Protein AF-0000000086140554 (afdb_homodimer)

pLDDT: mean 87.9, std 15.52, range [34.34, 98.81]

Organism: NCBI:txid717836

Nearest PDB structures (foldseek):
  7ui9-assembly1_H  TM=8.919E-01  e=4.169E-16  Saccharomyces cerevisiae S288C
  7o75-assembly1_H  TM=8.923E-01  e=1.531E-15  Saccharomyces cerevisiae S288C
  8a40-assembly1_H  TM=8.872E-01  e=5.775E-14  Sus scrofa
  5x4z-assembly1_H  TM=8.692E-01  e=3.361E-12  Komagataella phaffii GS115
  8him-assembly1_H  TM=8.477E-01  e=5.185E-12  Brassica oleracea

Solvent-accessible surface area (backbone atoms only — not comparable to full-atom values): 15295 Å² total; per-residue (Å²): 125,71,66,20,68,45,40,74,51,43,34,34,28,74,41,67,47,64,82,83,43,89,58,32,30,38,36,31,32,33,27,78,83,65,62,33,40,39,40,36,42,41,48,38,78,77,53,72,79,56,71,68,39,60,37,38,39,37,33,21,69,36,52,37,79,85,29,50,67,82,64,87,64,74,92,64,67,87,72,81,59,84,40,50,66,77,77,40,70,37,79,46,52,22,30,42,77,48,72,50,66,56,87,90,50,68,44,29,36,45,31,36,34,38,12,81,30,42,36,36,40,40,26,41,38,89,60,53,53,66,62,76,46,61,57,38,34,42,35,32,36,115,123,72,64,21,65,45,40,75,52,44,34,36,30,75,41,66,46,63,80,85,43,89,58,33,28,37,36,32,32,33,28,80,84,65,60,33,39,38,39,37,41,41,48,40,78,75,52,74,79,55,71,69,39,58,36,37,39,38,33,22,71,37,51,37,79,85,28,50,68,83,64,89,64,75,93,65,65,86,69,83,58,85,39,50,64,76,78,40,71,39,77,49,52,21,30,43,77,47,72,50,66,55,86,90,52,68,44,30,36,44,32,35,34,38,11,82,32,41,37,37,39,39,26,42,35,88,59,52,54,65,60,78,47,60,58,38,33,42,34,32,35,117

Structure (mmCIF, N/CA/C/O backbone):
data_AF-0000000086140554-model_v1
#
loop_
_entity.id
_entity.type
_entity.pdbx_description
1 polymer 'DNA-directed RNA polymerases I, II, and III subunit RPABC3'
#
loop_
_atom_site.group_PDB
_atom_site.id
_atom_site.type_symbol
_atom_site.label_atom_id
_atom_site.label_alt_id
_atom_site.label_comp_id
_atom_site.label_asym_id
_atom_site.label_entity_id
_atom_site.label_seq_id
_atom_site.pdbx_PDB_ins_code
_atom_site.Cartn_x
_atom_site.Cartn_y
_atom_site.Cartn_z
_atom_site.occupancy
_atom_site.B_iso_or_equiv
_atom_site.auth_seq_id
_atom_site.auth_comp_id
_atom_site.auth_asym_id
_atom_site.auth_atom_id
_atom_site.pdbx_PDB_model_num
ATOM 1 N N . MET A 1 1 ? -24.547 12.266 4.488 1 37.47 1 MET A N 1
ATOM 2 C CA . MET A 1 1 ? -23.75 11.391 3.631 1 37.47 1 MET A CA 1
ATOM 3 C C . MET A 1 1 ? -22.297 11.344 4.094 1 37.47 1 MET A C 1
ATOM 5 O O . MET A 1 1 ? -21.719 12.383 4.441 1 37.47 1 MET A O 1
ATOM 9 N N . ALA A 1 2 ? -21.859 10.344 4.617 1 53.06 2 ALA A N 1
ATOM 10 C CA . ALA A 1 2 ? -20.578 10.438 5.309 1 53.06 2 ALA A CA 1
ATOM 11 C C . ALA A 1 2 ? -19.469 10.859 4.348 1 53.06 2 ALA A C 1
ATOM 13 O O . ALA A 1 2 ? -19.453 10.438 3.188 1 53.06 2 ALA A O 1
ATOM 14 N N . ASP A 1 3 ? -18.906 12.031 4.52 1 72.06 3 ASP A N 1
ATOM 15 C CA . ASP A 1 3 ? -17.891 12.68 3.711 1 72.06 3 ASP A CA 1
ATOM 16 C C . ASP A 1 3 ? -16.703 11.75 3.475 1 72.06 3 ASP A C 1
ATOM 18 O O . ASP A 1 3 ? -16.141 11.195 4.422 1 72.06 3 ASP A O 1
ATOM 22 N N . ALA A 1 4 ? -16.562 11.312 2.178 1 82.94 4 ALA A N 1
ATOM 23 C CA . ALA A 1 4 ? -15.422 10.5 1.771 1 82.94 4 ALA A CA 1
ATOM 24 C C . ALA A 1 4 ? -14.109 11.117 2.258 1 82.94 4 ALA A C 1
ATOM 26 O O . ALA A 1 4 ? -13.148 10.398 2.549 1 82.94 4 ALA A O 1
ATOM 27 N N . GLN A 1 5 ? -14.203 12.422 2.377 1 92.94 5 GLN A N 1
ATOM 28 C CA . GLN A 1 5 ? -13 13.148 2.779 1 92.94 5 GLN A CA 1
ATOM 29 C C . GLN A 1 5 ? -12.922 13.281 4.297 1 92.94 5 GLN A C 1
ATOM 31 O O . GLN A 1 5 ? -13.75 13.945 4.914 1 92.94 5 GLN A O 1
ATOM 36 N N . LEU A 1 6 ? -11.922 12.711 4.863 1 96.75 6 LEU A N 1
ATOM 37 C CA . LEU A 1 6 ? -11.781 12.664 6.316 1 96.75 6 LEU A CA 1
ATOM 38 C C . LEU A 1 6 ? -10.836 13.75 6.812 1 96.75 6 LEU A C 1
ATOM 40 O O . LEU A 1 6 ? -11.023 14.297 7.902 1 96.75 6 LEU A O 1
ATOM 44 N N . TYR A 1 7 ? -9.844 14.016 6.121 1 97.75 7 TYR A N 1
ATOM 45 C CA . TYR A 1 7 ? -8.797 14.961 6.484 1 97.75 7 TYR A CA 1
ATOM 46 C C . TYR A 1 7 ? -8.062 15.469 5.246 1 97.75 7 TYR A C 1
ATOM 48 O O . TYR A 1 7 ? -7.715 14.68 4.359 1 97.75 7 TYR A O 1
ATOM 56 N N . GLU A 1 8 ? -7.914 16.766 5.113 1 97.75 8 GLU A N 1
ATOM 57 C CA . GLU A 1 8 ? -7.18 17.359 4 1 97.75 8 GLU A CA 1
ATOM 58 C C . GLU A 1 8 ? -6.328 18.547 4.473 1 97.75 8 GLU A C 1
ATOM 60 O O . GLU A 1 8 ? -6.828 19.438 5.148 1 97.75 8 GLU A O 1
ATOM 65 N N . GLU A 1 9 ? -5.051 18.516 4.102 1 98.25 9 GLU A N 1
ATOM 66 C CA . GLU A 1 9 ? -4.133 19.578 4.48 1 98.25 9 GLU A CA 1
ATOM 67 C C . GLU A 1 9 ? -2.938 19.656 3.533 1 98.25 9 GLU A C 1
ATOM 69 O O . GLU A 1 9 ? -2.66 18.688 2.809 1 98.25 9 GLU A O 1
ATOM 74 N N . THR A 1 10 ? -2.309 20.797 3.516 1 98.62 10 THR A N 1
ATOM 75 C CA . THR A 1 10 ? -1.024 20.984 2.846 1 98.62 10 THR A CA 1
ATOM 76 C C . THR A 1 10 ? 0.119 20.969 3.855 1 98.62 10 THR A C 1
ATOM 78 O O . THR A 1 10 ? 0.045 21.625 4.895 1 98.62 10 THR A O 1
ATOM 81 N N . PHE A 1 11 ? 1.133 20.219 3.504 1 98.62 11 PHE A N 1
ATOM 82 C CA . PHE A 1 11 ? 2.283 20.109 4.391 1 98.62 11 PHE A CA 1
ATOM 83 C C . PHE A 1 11 ? 3.543 20.641 3.715 1 98.62 11 PHE A C 1
ATOM 85 O O . PHE A 1 11 ? 3.676 20.562 2.492 1 98.62 11 PHE A O 1
ATOM 92 N N . GLN A 1 12 ? 4.383 21.094 4.543 1 98.44 12 GLN A N 1
ATOM 93 C CA . GLN A 1 12 ? 5.738 21.438 4.125 1 98.44 12 GLN A CA 1
ATOM 94 C C . GLN A 1 12 ? 6.758 20.484 4.738 1 98.44 12 GLN A C 1
ATOM 96 O O . GLN A 1 12 ? 6.754 20.25 5.949 1 98.44 12 GLN A O 1
ATOM 101 N N . VAL A 1 13 ? 7.594 19.969 3.824 1 98.06 13 VAL A N 1
ATOM 102 C CA . VAL A 1 13 ? 8.633 19.062 4.301 1 98.06 13 VAL A CA 1
ATOM 103 C C . VAL A 1 13 ? 9.742 19.875 4.984 1 98.06 13 VAL A C 1
ATOM 105 O O . VAL A 1 13 ? 10.281 20.812 4.398 1 98.06 13 VAL A O 1
ATOM 108 N N . THR A 1 14 ? 10.055 19.484 6.164 1 98.06 14 THR A N 1
ATOM 109 C CA . THR A 1 14 ? 11.102 20.188 6.906 1 98.06 14 THR A CA 1
ATOM 110 C C . THR A 1 14 ? 12.352 19.312 7.023 1 98.06 14 THR A C 1
ATOM 112 O O . THR A 1 14 ? 13.461 19.844 7.18 1 98.06 14 THR A O 1
ATOM 115 N N . THR A 1 15 ? 12.203 17.969 7.02 1 97.5 15 THR A N 1
ATOM 116 C CA . THR A 1 15 ? 13.305 17.031 7.109 1 97.5 15 THR A CA 1
ATOM 117 C C . THR A 1 15 ? 13.039 15.805 6.234 1 97.5 15 THR A C 1
ATOM 119 O O . THR A 1 15 ? 11.922 15.297 6.199 1 97.5 15 THR A O 1
ATOM 122 N N . LEU A 1 16 ? 14.07 15.406 5.52 1 95.75 16 LEU A N 1
ATOM 123 C CA . LEU A 1 16 ? 13.992 14.203 4.703 1 95.75 16 LEU A CA 1
ATOM 124 C C . LEU A 1 16 ? 15.055 13.195 5.129 1 95.75 16 LEU A C 1
ATOM 126 O O . LEU A 1 16 ? 16.25 13.516 5.184 1 95.75 16 LEU A O 1
ATOM 130 N N . ILE A 1 17 ? 14.586 12.062 5.531 1 94.38 17 ILE A N 1
ATOM 131 C CA . ILE A 1 17 ? 15.477 10.953 5.871 1 94.38 17 ILE A CA 1
ATOM 132 C C . ILE A 1 17 ? 15.445 9.914 4.754 1 94.38 17 ILE A C 1
ATOM 134 O O . ILE A 1 17 ? 14.461 9.188 4.598 1 94.38 17 ILE A O 1
ATOM 138 N N . ASP A 1 18 ? 16.453 9.773 3.988 1 87.75 18 ASP A N 1
ATOM 139 C CA . ASP A 1 18 ? 16.422 8.93 2.795 1 87.75 18 ASP A CA 1
ATOM 140 C C . ASP A 1 18 ? 17.516 7.863 2.852 1 87.75 18 ASP A C 1
ATOM 142 O O . ASP A 1 18 ? 17.797 7.199 1.852 1 87.75 18 ASP A O 1
ATOM 146 N N . GLN A 1 19 ? 18.156 7.578 4.027 1 81.06 19 GLN A N 1
ATOM 147 C CA . GLN A 1 19 ? 19.297 6.668 4.086 1 81.06 19 GLN A CA 1
ATOM 148 C C . GLN A 1 19 ? 18.922 5.355 4.77 1 81.06 19 GLN A C 1
ATOM 150 O O . GLN A 1 19 ? 19.672 4.379 4.711 1 81.06 19 GLN A O 1
ATOM 155 N N . THR A 1 20 ? 17.797 5.215 5.297 1 76.62 20 THR A N 1
ATOM 156 C CA . THR A 1 20 ? 17.453 4.082 6.152 1 76.62 20 THR A CA 1
ATOM 157 C C . THR A 1 20 ? 17 2.891 5.316 1 76.62 20 THR A C 1
ATOM 159 O O . THR A 1 20 ? 17.453 1.766 5.52 1 76.62 20 THR A O 1
ATOM 162 N N . TYR A 1 21 ? 16.125 3.098 4.402 1 78.19 21 TYR A N 1
ATOM 163 C CA . TYR A 1 21 ? 15.555 2.002 3.621 1 78.19 21 TYR A CA 1
ATOM 164 C C . TYR A 1 21 ? 15.68 2.279 2.129 1 78.19 21 TYR A C 1
ATOM 166 O O . TYR A 1 21 ? 15.562 3.426 1.691 1 78.19 21 TYR A O 1
ATOM 174 N N . ASP A 1 22 ? 15.797 1.195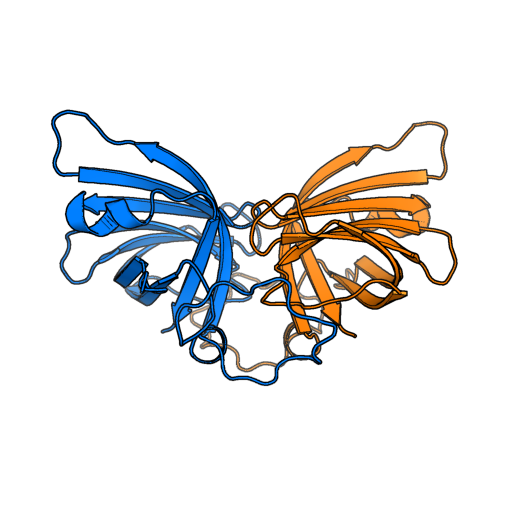 1.409 1 80.88 22 ASP A N 1
ATOM 175 C CA . ASP A 1 22 ? 15.836 1.31 -0.046 1 80.88 22 ASP A CA 1
ATOM 176 C C . ASP A 1 22 ? 14.477 1.734 -0.602 1 80.88 22 ASP A C 1
ATOM 178 O O . ASP A 1 22 ? 13.453 1.148 -0.257 1 80.88 22 ASP A O 1
ATOM 182 N N . ARG A 1 23 ? 14.492 2.879 -1.396 1 84.06 23 ARG A N 1
ATOM 183 C CA . ARG A 1 23 ? 13.336 3.377 -2.137 1 84.06 23 ARG A CA 1
ATOM 184 C C . ARG A 1 23 ? 12.273 3.928 -1.191 1 84.06 23 ARG A C 1
ATOM 186 O O . ARG A 1 23 ? 11.133 4.148 -1.596 1 84.06 23 ARG A O 1
ATOM 193 N N . VAL A 1 24 ? 12.617 4.027 0.097 1 89.5 24 VAL A N 1
ATOM 194 C CA . VAL A 1 24 ? 11.688 4.605 1.064 1 89.5 24 VAL A CA 1
ATOM 195 C C . VAL A 1 24 ? 12.32 5.836 1.71 1 89.5 24 VAL A C 1
ATOM 197 O O . VAL A 1 24 ? 13.445 5.781 2.203 1 89.5 24 VAL A O 1
ATOM 200 N N . HIS A 1 25 ? 11.633 6.902 1.552 1 93.25 25 HIS A N 1
ATOM 201 C CA . HIS A 1 25 ? 12 8.117 2.268 1 93.25 25 HIS A CA 1
ATOM 202 C C . HIS A 1 25 ? 11.031 8.406 3.406 1 93.25 25 HIS A C 1
ATOM 204 O O . HIS A 1 25 ? 9.82 8.195 3.264 1 93.25 25 HIS A O 1
ATOM 210 N N . ARG A 1 26 ? 11.672 8.836 4.516 1 95.81 26 ARG A N 1
ATOM 211 C CA . ARG A 1 26 ? 10.836 9.336 5.602 1 95.81 26 ARG A CA 1
ATOM 212 C C . ARG A 1 26 ? 10.82 10.859 5.613 1 95.81 26 ARG A C 1
ATOM 214 O O . ARG A 1 26 ? 11.875 11.5 5.672 1 95.81 26 ARG A O 1
ATOM 221 N N . LEU A 1 27 ? 9.602 11.406 5.508 1 97.5 27 LEU A N 1
ATOM 222 C CA . LEU A 1 27 ? 9.422 12.859 5.512 1 97.5 27 LEU A CA 1
ATOM 223 C C . LEU A 1 27 ? 8.852 13.328 6.844 1 97.5 27 LEU A C 1
ATOM 225 O O . LEU A 1 27 ? 7.902 12.734 7.363 1 97.5 27 LEU A O 1
ATOM 229 N N . LEU A 1 28 ? 9.469 14.266 7.445 1 98.44 28 LEU A N 1
ATOM 230 C CA . LEU A 1 28 ? 8.891 15.023 8.539 1 98.44 28 LEU A CA 1
ATOM 231 C C . LEU A 1 28 ? 8.422 16.391 8.062 1 98.44 28 LEU A C 1
ATOM 233 O O . LEU A 1 28 ? 9.078 17.016 7.223 1 98.44 28 LEU A O 1
ATOM 237 N N . GLY A 1 29 ? 7.273 16.812 8.57 1 98.44 29 GLY A N 1
ATOM 238 C CA . GLY A 1 29 ? 6.773 18.109 8.148 1 98.44 29 GLY A CA 1
ATOM 239 C C . GLY A 1 29 ? 5.688 18.656 9.055 1 98.44 29 GLY A C 1
ATOM 240 O O . GLY A 1 29 ? 5.375 18.062 10.086 1 98.44 29 GLY A O 1
ATOM 241 N N . THR A 1 30 ? 5.207 19.828 8.641 1 98.56 30 THR A N 1
ATOM 242 C CA . THR A 1 30 ? 4.137 20.5 9.359 1 98.56 30 THR A CA 1
ATOM 243 C C . THR A 1 30 ? 3.115 21.094 8.383 1 98.56 30 THR A C 1
ATOM 245 O O . THR A 1 30 ? 3.469 21.5 7.277 1 98.56 30 THR A O 1
ATOM 248 N N . SER A 1 31 ? 1.885 21.078 8.875 1 98.56 31 SER A N 1
ATOM 249 C CA . SER A 1 31 ? 0.835 21.672 8.055 1 98.56 31 SER A CA 1
ATOM 250 C C . SER A 1 31 ? 1.038 23.172 7.902 1 98.56 31 SER A C 1
ATOM 252 O O . SER A 1 31 ? 1.725 23.797 8.711 1 98.56 31 SER A O 1
ATOM 254 N N . HIS A 1 32 ? 0.442 23.688 6.82 1 97 32 HIS A N 1
ATOM 255 C CA . HIS A 1 32 ? 0.582 25.109 6.535 1 97 32 HIS A CA 1
ATOM 256 C C . HIS A 1 32 ? 0.091 25.953 7.699 1 97 32 HIS A C 1
ATOM 258 O O . HIS A 1 32 ? 0.647 27.031 7.977 1 97 32 HIS A O 1
ATOM 264 N N . ASP A 1 33 ? -0.939 25.484 8.375 1 96.5 33 ASP A N 1
ATOM 265 C CA . ASP A 1 33 ? -1.477 26.25 9.492 1 96.5 33 ASP A CA 1
ATOM 266 C C . ASP A 1 33 ? -0.722 25.953 10.789 1 96.5 33 ASP A C 1
ATOM 268 O O . ASP A 1 33 ? -1.12 26.391 11.867 1 96.5 33 ASP A O 1
ATOM 272 N N . SER A 1 34 ? 0.27 25.062 10.719 1 97.12 34 SER A N 1
ATOM 273 C CA . SER A 1 34 ? 1.198 24.703 11.797 1 97.12 34 SER A CA 1
ATOM 274 C C . SER A 1 34 ? 0.489 23.969 12.922 1 97.12 34 SER A C 1
ATOM 276 O O . SER A 1 34 ? 0.962 23.953 14.062 1 97.12 34 SER A O 1
ATOM 278 N N . THR A 1 35 ? -0.628 23.375 12.664 1 97.5 35 THR A N 1
ATOM 279 C CA . THR A 1 35 ? -1.386 22.734 13.734 1 97.5 35 THR A CA 1
ATOM 280 C C . THR A 1 35 ? -1.133 21.234 13.758 1 97.5 35 THR A C 1
ATOM 282 O O . THR A 1 35 ? -1.386 20.562 14.758 1 97.5 35 THR A O 1
ATOM 285 N N . THR A 1 36 ? -0.646 20.719 12.664 1 98.5 36 THR A N 1
ATOM 286 C CA . THR A 1 36 ? -0.469 19.266 12.57 1 98.5 36 THR A CA 1
ATOM 287 C C . THR A 1 36 ? 0.948 18.922 12.117 1 98.5 36 THR A C 1
ATOM 289 O O . THR A 1 36 ? 1.443 19.484 11.133 1 98.5 36 THR A O 1
ATOM 292 N N . SER A 1 37 ? 1.566 18.016 12.883 1 98.75 37 SER A N 1
ATOM 293 C CA . SER A 1 37 ? 2.857 17.469 12.477 1 98.75 37 SER A CA 1
ATOM 294 C C . SER A 1 37 ? 2.695 16.109 11.797 1 98.75 37 SER A C 1
ATOM 296 O O . SER A 1 37 ? 1.798 15.344 12.148 1 98.75 37 SER A O 1
ATOM 298 N N . ILE A 1 38 ? 3.617 15.859 10.82 1 98.81 38 ILE A N 1
ATOM 299 C CA . ILE A 1 38 ? 3.512 14.617 10.047 1 98.81 38 ILE A CA 1
ATOM 300 C C . ILE A 1 38 ? 4.867 13.922 10.008 1 98.81 38 ILE A C 1
ATOM 302 O O . ILE A 1 38 ? 5.906 14.57 9.898 1 98.81 38 ILE A O 1
ATOM 306 N N . THR A 1 39 ? 4.859 12.648 10.219 1 98.62 39 THR A N 1
ATOM 307 C CA . THR A 1 39 ? 5.918 11.719 9.844 1 98.62 39 THR A CA 1
ATOM 308 C C . THR A 1 39 ? 5.391 10.672 8.859 1 98.62 39 THR A C 1
ATOM 310 O O . THR A 1 39 ? 4.461 9.93 9.172 1 98.62 39 THR A O 1
ATOM 313 N N . LEU A 1 40 ? 6.008 10.648 7.66 1 98.12 40 LEU A N 1
ATOM 314 C CA . LEU A 1 40 ? 5.441 9.836 6.586 1 98.12 40 LEU A CA 1
ATOM 315 C C . LEU A 1 40 ? 6.539 9.094 5.832 1 98.12 40 LEU A C 1
ATOM 317 O O . LEU A 1 40 ? 7.508 9.703 5.371 1 98.12 40 LEU A O 1
ATOM 321 N N . ASP A 1 41 ? 6.383 7.816 5.793 1 96.06 41 ASP A N 1
ATOM 322 C CA . ASP A 1 41 ? 7.188 7.008 4.879 1 96.06 41 ASP A CA 1
ATOM 323 C C . ASP A 1 41 ? 6.543 6.938 3.496 1 96.06 41 ASP A C 1
ATOM 325 O O . ASP A 1 41 ? 5.344 6.688 3.375 1 96.06 41 ASP A O 1
ATOM 329 N N . ILE A 1 42 ? 7.332 7.203 2.441 1 95.06 42 ILE A N 1
ATOM 330 C CA . ILE A 1 42 ? 6.789 7.148 1.087 1 95.06 42 ILE A CA 1
ATOM 331 C C . ILE A 1 42 ? 7.738 6.359 0.184 1 95.06 42 ILE A C 1
ATOM 333 O O . ILE A 1 42 ? 8.938 6.273 0.458 1 95.06 42 ILE A O 1
ATOM 337 N N . ASN A 1 43 ? 7.156 5.742 -0.83 1 91.62 43 ASN A N 1
ATOM 338 C CA . ASN A 1 43 ? 7.988 5.18 -1.889 1 91.62 43 ASN A CA 1
ATOM 339 C C . ASN A 1 43 ? 8.609 6.273 -2.754 1 91.62 43 ASN A C 1
ATOM 341 O O . ASN A 1 43 ? 7.898 6.977 -3.479 1 91.62 43 ASN A O 1
ATOM 345 N N . SER A 1 44 ? 9.852 6.391 -2.662 1 89.88 44 SER A N 1
ATOM 346 C CA . SER A 1 44 ? 10.539 7.508 -3.301 1 89.88 44 SER A CA 1
ATOM 347 C C . SER A 1 44 ? 10.531 7.367 -4.82 1 89.88 44 SER A C 1
ATOM 349 O O . SER A 1 44 ? 10.742 8.344 -5.539 1 89.88 44 SER A O 1
ATOM 351 N N . GLU A 1 45 ? 10.328 6.195 -5.328 1 84.44 45 GLU A N 1
ATOM 352 C CA . GLU A 1 45 ? 10.258 5.977 -6.77 1 84.44 45 GLU A CA 1
ATOM 353 C C . GLU A 1 45 ? 8.891 6.363 -7.32 1 84.44 45 GLU A C 1
ATOM 355 O O . GLU A 1 45 ? 8.789 6.898 -8.43 1 84.44 45 GLU A O 1
ATOM 360 N N . LEU A 1 46 ? 7.941 6.117 -6.582 1 84.69 46 LEU A N 1
ATOM 361 C CA . LEU A 1 46 ? 6.582 6.387 -7.031 1 84.69 46 LEU A CA 1
ATOM 362 C C . LEU A 1 46 ? 6.188 7.828 -6.738 1 84.69 46 LEU A C 1
ATOM 364 O O . LEU A 1 46 ? 5.383 8.414 -7.465 1 84.69 46 LEU A O 1
ATOM 368 N N . TYR A 1 47 ? 6.691 8.352 -5.699 1 91.38 47 TYR A N 1
ATOM 369 C CA . TYR A 1 47 ? 6.367 9.719 -5.301 1 91.38 47 TYR A CA 1
ATOM 370 C C . TYR A 1 47 ? 7.613 10.461 -4.848 1 91.38 47 TYR A C 1
ATOM 372 O O . TYR A 1 47 ? 7.801 10.711 -3.652 1 91.38 47 TYR A O 1
ATOM 380 N N . PRO A 1 48 ? 8.367 10.914 -5.816 1 90.56 48 PRO A N 1
ATOM 381 C CA . PRO A 1 48 ? 9.57 11.672 -5.449 1 90.56 48 PRO A CA 1
ATOM 382 C C . PRO A 1 48 ? 9.25 13.031 -4.844 1 90.56 48 PRO A C 1
ATOM 384 O O . PRO A 1 48 ? 8.477 13.805 -5.418 1 90.56 48 PRO A O 1
ATOM 387 N N . ILE A 1 49 ? 9.828 13.273 -3.68 1 93.06 49 ILE A N 1
ATOM 388 C CA . ILE A 1 49 ? 9.641 14.555 -3.006 1 93.06 49 ILE A CA 1
ATOM 389 C C . ILE A 1 49 ? 10.93 14.953 -2.287 1 93.06 49 ILE A C 1
ATOM 391 O O . ILE A 1 49 ? 11.617 14.109 -1.713 1 93.06 49 ILE A O 1
ATOM 395 N N . GLY A 1 50 ? 11.234 16.234 -2.361 1 91 50 GLY A N 1
ATOM 396 C CA . GLY A 1 50 ? 12.469 16.719 -1.768 1 91 50 GLY A CA 1
ATOM 397 C C . GLY A 1 50 ? 12.242 17.547 -0.513 1 91 50 GLY A C 1
ATOM 398 O O . GLY A 1 50 ? 11.102 17.906 -0.196 1 91 50 GLY A O 1
ATOM 399 N N . ASN A 1 51 ? 13.43 17.734 0.187 1 92.5 51 ASN A N 1
ATOM 400 C CA . ASN A 1 51 ? 13.383 18.641 1.336 1 92.5 51 ASN A CA 1
ATOM 401 C C . ASN A 1 51 ? 12.906 20.031 0.939 1 92.5 51 ASN A C 1
ATOM 403 O O . ASN A 1 51 ? 13.297 20.547 -0.112 1 92.5 51 ASN A O 1
ATOM 407 N N . GLY A 1 52 ? 12.047 20.641 1.772 1 94.94 52 GLY A N 1
ATOM 408 C CA . GLY A 1 52 ? 11.562 22 1.526 1 94.94 52 GLY A CA 1
ATOM 409 C C . GLY A 1 52 ? 10.344 22.031 0.622 1 94.94 52 GLY A C 1
ATOM 410 O O . GLY A 1 52 ? 9.672 23.062 0.516 1 94.94 52 GLY A O 1
ATOM 411 N N . GLU A 1 53 ? 10.031 20.969 -0.028 1 96.12 53 GLU A N 1
ATOM 412 C CA . GLU A 1 53 ? 8.867 20.922 -0.917 1 96.12 53 GLU A CA 1
ATOM 413 C C . GLU A 1 53 ? 7.574 20.781 -0.126 1 96.12 53 GLU A C 1
ATOM 415 O O . GLU A 1 53 ? 7.59 20.375 1.038 1 96.12 53 GLU A O 1
ATOM 420 N N . SER A 1 54 ? 6.5 21.219 -0.809 1 97.94 54 SER A N 1
ATOM 421 C CA . SER A 1 54 ? 5.16 21.078 -0.243 1 97.94 54 SER A CA 1
ATOM 422 C C . SER A 1 54 ? 4.344 20.047 -0.997 1 97.94 54 SER A C 1
ATOM 424 O O . SER A 1 54 ? 4.625 19.75 -2.16 1 97.94 54 SER A O 1
ATOM 426 N N . PHE A 1 55 ? 3.422 19.469 -0.32 1 97.81 55 PHE A N 1
ATOM 427 C CA . PHE A 1 55 ? 2.486 18.547 -0.946 1 97.81 55 PHE A CA 1
ATOM 428 C C . PHE A 1 55 ? 1.119 18.625 -0.277 1 97.81 55 PHE A C 1
ATOM 430 O O . PHE A 1 55 ? 1.015 19 0.892 1 97.81 55 PHE A O 1
ATOM 437 N N . ASN A 1 56 ? 0.113 18.328 -1.032 1 98.38 56 ASN A N 1
ATOM 438 C CA . ASN A 1 56 ? -1.245 18.188 -0.52 1 98.38 56 ASN A CA 1
ATOM 439 C C . ASN A 1 56 ? -1.56 16.734 -0.162 1 98.38 56 ASN A C 1
ATOM 441 O O . ASN A 1 56 ? -1.166 15.812 -0.881 1 98.38 56 ASN A O 1
ATOM 445 N N . MET A 1 57 ? -2.23 16.562 0.983 1 98.44 57 MET A N 1
ATOM 446 C CA . MET A 1 57 ? -2.65 15.242 1.427 1 98.44 57 MET A CA 1
ATOM 447 C C . MET A 1 57 ? -4.156 15.195 1.65 1 98.44 57 MET A C 1
ATOM 449 O O . MET A 1 57 ? -4.727 16.094 2.266 1 98.44 57 MET A O 1
ATOM 453 N N . LEU A 1 58 ? -4.723 14.188 1.112 1 97.94 58 LEU A N 1
ATOM 454 C CA . LEU A 1 58 ? -6.113 13.852 1.403 1 97.94 58 LEU A CA 1
ATOM 455 C C . LEU A 1 58 ? -6.227 12.453 1.991 1 97.94 58 LEU A C 1
ATOM 457 O O . LEU A 1 58 ? -5.68 11.492 1.438 1 97.94 58 LEU A O 1
ATOM 461 N N . MET A 1 59 ? -6.809 12.352 3.199 1 97.56 59 MET A N 1
ATOM 462 C CA . MET A 1 59 ? -7.234 11.07 3.76 1 97.56 59 MET A CA 1
ATOM 463 C C . MET A 1 59 ? -8.719 10.828 3.502 1 97.56 59 MET A C 1
ATOM 465 O O . MET A 1 59 ? -9.555 11.688 3.811 1 97.56 59 MET A O 1
ATOM 469 N N . ALA A 1 60 ? -9.039 9.672 2.912 1 96.12 60 ALA A N 1
ATOM 470 C CA . ALA A 1 60 ? -10.422 9.414 2.51 1 96.12 60 ALA A CA 1
ATOM 471 C C . ALA A 1 60 ? -10.852 8 2.877 1 96.12 60 ALA A C 1
ATOM 473 O O . ALA A 1 60 ? -10.016 7.09 2.934 1 96.12 60 ALA A O 1
ATOM 474 N N . SER A 1 61 ? -12.148 7.789 3.111 1 93.38 61 SER A N 1
ATOM 475 C CA . SER A 1 61 ? -12.688 6.473 3.439 1 93.38 61 SER A CA 1
ATOM 476 C C . SER A 1 61 ? -13.008 5.676 2.18 1 93.38 61 SER A C 1
ATOM 478 O O . SER A 1 61 ? -13.125 4.449 2.229 1 93.38 61 SER A O 1
ATOM 480 N N . THR A 1 62 ? -13.273 6.41 1.112 1 90.31 62 THR A N 1
ATOM 481 C CA . THR A 1 62 ? -13.562 5.801 -0.182 1 90.31 62 THR A CA 1
ATOM 482 C C . THR A 1 62 ? -13.008 6.656 -1.317 1 90.31 62 THR A C 1
ATOM 484 O O . THR A 1 62 ? -12.75 7.848 -1.135 1 90.31 62 THR A O 1
ATOM 487 N N . LEU A 1 63 ? -12.773 6.043 -2.488 1 89.31 63 LEU A N 1
ATOM 488 C CA . LEU A 1 63 ? -12.297 6.766 -3.66 1 89.31 63 LEU A CA 1
ATOM 489 C C . LEU A 1 63 ? -13.461 7.312 -4.477 1 89.31 63 LEU A C 1
ATOM 491 O O . LEU A 1 63 ? -13.258 8.086 -5.414 1 89.31 63 LEU A O 1
ATOM 495 N N . ASN A 1 64 ? -14.672 6.906 -4.078 1 86.62 64 ASN A N 1
ATOM 496 C CA . ASN A 1 64 ? -15.836 7.359 -4.824 1 86.62 64 ASN A CA 1
ATOM 497 C C . ASN A 1 64 ? -16.125 8.836 -4.566 1 86.62 64 ASN A C 1
ATOM 499 O O . ASN A 1 64 ? -16.188 9.273 -3.416 1 86.62 64 ASN A O 1
ATOM 503 N N . LEU A 1 65 ? -16.359 9.508 -5.633 1 84.5 65 LEU A N 1
ATOM 504 C CA . LEU A 1 65 ? -16.562 10.945 -5.535 1 84.5 65 LEU A CA 1
ATOM 505 C C . LEU A 1 65 ? -17.859 11.258 -4.816 1 84.5 65 LEU A C 1
ATOM 507 O O . LEU A 1 65 ? -17.984 12.312 -4.184 1 84.5 65 LEU A O 1
ATOM 511 N N . ASP A 1 66 ? -18.781 10.328 -4.934 1 82.25 66 ASP A N 1
ATOM 512 C CA . ASP A 1 66 ? -20.062 10.578 -4.293 1 82.25 66 ASP A CA 1
ATOM 5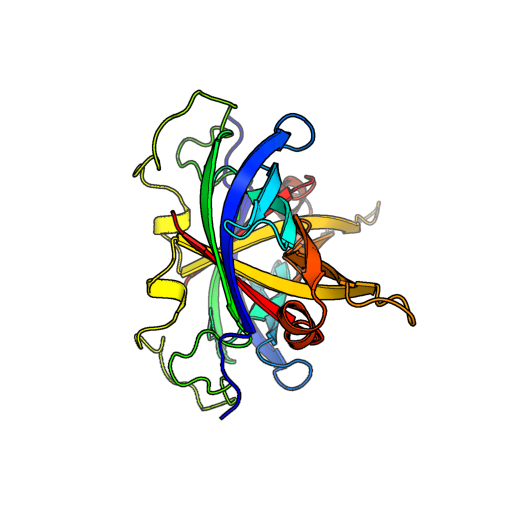13 C C . ASP A 1 66 ? -20.062 10.086 -2.85 1 82.25 66 ASP A C 1
ATOM 515 O O . ASP A 1 66 ? -21.094 10.117 -2.18 1 82.25 66 ASP A O 1
ATOM 519 N N . GLY A 1 67 ? -19 9.516 -2.453 1 82.12 67 GLY A N 1
ATOM 520 C CA . GLY A 1 67 ? -18.828 9.141 -1.06 1 82.12 67 GLY A CA 1
ATOM 521 C C . GLY A 1 67 ? -19.359 7.754 -0.742 1 82.12 67 GLY A C 1
ATOM 522 O O . GLY A 1 67 ? -19.25 7.293 0.397 1 82.12 67 GLY A O 1
ATOM 523 N N . THR A 1 68 ? -19.953 7.215 -1.725 1 77.88 68 THR A N 1
ATOM 524 C CA . THR A 1 68 ? -20.5 5.887 -1.489 1 77.88 68 THR A CA 1
ATOM 525 C C . THR A 1 68 ? -19.391 4.859 -1.329 1 77.88 68 THR A C 1
ATOM 527 O O . THR A 1 68 ? -18.297 5.023 -1.885 1 77.88 68 THR A O 1
ATOM 530 N N . LYS A 1 69 ? -19.734 3.932 -0.407 1 71.06 69 LYS A N 1
ATOM 531 C CA . LYS A 1 69 ? -18.828 2.807 -0.264 1 71.06 69 LYS A CA 1
ATOM 532 C C . LYS A 1 69 ? -19.094 1.734 -1.315 1 71.06 69 LYS A C 1
ATOM 534 O O . LYS A 1 69 ? -20.234 1.581 -1.772 1 71.06 69 LYS A O 1
ATOM 539 N N . ASP A 1 70 ? -18.109 1.313 -2.076 1 59.09 70 ASP A N 1
ATOM 540 C CA . ASP A 1 70 ? -18.344 0.33 -3.127 1 59.09 70 ASP A CA 1
ATOM 541 C C . ASP A 1 70 ? -19.188 -0.835 -2.609 1 59.09 70 ASP A C 1
ATOM 543 O O . ASP A 1 70 ? -18.844 -1.454 -1.6 1 59.09 70 ASP A O 1
ATOM 547 N N . GLU A 1 71 ? -20.516 -0.675 -2.555 1 47.31 71 GLU A N 1
ATOM 548 C CA . GLU A 1 71 ? -21.297 -1.894 -2.371 1 47.31 71 GLU A CA 1
ATOM 549 C C . GLU A 1 71 ? -20.891 -2.971 -3.369 1 47.31 71 GLU A C 1
ATOM 551 O O . GLU A 1 71 ? -20.375 -2.662 -4.449 1 47.31 71 GLU A O 1
ATOM 556 N N . ALA A 1 72 ? -20.828 -4.328 -2.902 1 44.38 72 ALA A N 1
ATOM 557 C CA . ALA A 1 72 ? -20.656 -5.52 -3.734 1 44.38 72 ALA A CA 1
ATOM 558 C C . ALA A 1 72 ? -21.344 -5.348 -5.082 1 44.38 72 ALA A C 1
ATOM 560 O O . ALA A 1 72 ? -22.422 -5.918 -5.312 1 44.38 72 ALA A O 1
ATOM 561 N N . GLN A 1 73 ? -21.688 -4.277 -5.586 1 40.38 73 GLN A N 1
ATOM 562 C CA . GLN A 1 73 ? -22.516 -4.531 -6.766 1 40.38 73 GLN A CA 1
ATOM 563 C C . GLN A 1 73 ? -21.812 -5.504 -7.715 1 40.38 73 GLN A C 1
ATOM 565 O O . GLN A 1 73 ? -20.594 -5.633 -7.695 1 40.38 73 GLN A O 1
ATOM 570 N N . GLY A 1 74 ? -22.641 -6.258 -8.672 1 37.91 74 GLY A N 1
ATOM 571 C CA . GLY A 1 74 ? -22.359 -7.191 -9.75 1 37.91 74 GLY A CA 1
ATOM 572 C C . GLY A 1 74 ? -21.047 -6.918 -10.453 1 37.91 74 GLY A C 1
ATOM 573 O O . GLY A 1 74 ? -20.375 -5.918 -10.172 1 37.91 74 GLY A O 1
ATOM 574 N N . TRP A 1 75 ? -20.672 -7.914 -11.398 1 35.84 75 TRP A N 1
ATOM 575 C CA . TRP A 1 75 ? -19.609 -7.992 -12.398 1 35.84 75 TRP A CA 1
ATOM 576 C C . TRP A 1 75 ? -19.406 -6.648 -13.086 1 35.84 75 TRP A C 1
ATOM 578 O O . TRP A 1 75 ? -19.953 -6.398 -14.156 1 35.84 75 TRP A O 1
ATOM 588 N N . ARG A 1 76 ? -19.828 -5.586 -12.477 1 38.94 76 ARG A N 1
ATOM 589 C CA . ARG A 1 76 ? -19.734 -4.465 -13.414 1 38.94 76 ARG A CA 1
ATOM 590 C C . ARG A 1 76 ? -18.297 -4.23 -13.859 1 38.94 76 ARG A C 1
ATOM 592 O O . ARG A 1 76 ? -17.375 -4.348 -13.055 1 38.94 76 ARG A O 1
ATOM 599 N N . PRO A 1 77 ? -18 -4.09 -15.172 1 41.94 77 PRO A N 1
ATOM 600 C CA . PRO A 1 77 ? -16.734 -3.82 -15.859 1 41.94 77 PRO A CA 1
ATOM 601 C C . PRO A 1 77 ? -15.828 -2.857 -15.086 1 41.94 77 PRO A C 1
ATOM 603 O O . PRO A 1 77 ? -16.312 -2.127 -14.211 1 41.94 77 PRO A O 1
ATOM 606 N N . LYS A 1 78 ? -14.562 -2.752 -15.234 1 45.34 78 LYS A N 1
ATOM 607 C CA . LYS A 1 78 ? -13.609 -1.691 -14.922 1 45.34 78 LYS A CA 1
ATOM 608 C C . LYS A 1 78 ? -14.305 -0.337 -14.82 1 45.34 78 LYS A C 1
ATOM 610 O O . LYS A 1 78 ? -14.844 0.166 -15.812 1 45.34 78 LYS A O 1
ATOM 615 N N . ASN A 1 79 ? -15.195 -0.025 -13.852 1 47.97 79 ASN A N 1
ATOM 616 C CA . ASN A 1 79 ? -15.898 1.252 -13.891 1 47.97 79 ASN A CA 1
ATOM 617 C C . ASN A 1 79 ? -14.945 2.41 -14.172 1 47.97 79 ASN A C 1
ATOM 619 O O . ASN A 1 79 ? -14.047 2.688 -13.375 1 47.97 79 ASN A O 1
ATOM 623 N N . ASP A 1 80 ? -14.703 2.584 -15.406 1 56.5 80 ASP A N 1
ATOM 624 C CA . ASP A 1 80 ? -14.109 3.77 -16.016 1 56.5 80 ASP A CA 1
ATOM 625 C C . ASP A 1 80 ? -14.602 5.043 -15.336 1 56.5 80 ASP A C 1
ATOM 627 O O . ASP A 1 80 ? -14.398 6.145 -15.844 1 56.5 80 ASP A O 1
ATOM 631 N N . ALA A 1 81 ? -15.391 4.824 -14.258 1 62.94 81 ALA A N 1
ATOM 632 C CA . ALA A 1 81 ? -15.891 6.074 -13.695 1 62.94 81 ALA A CA 1
ATOM 633 C C . ALA A 1 81 ? -14.781 6.836 -12.977 1 62.94 81 ALA A C 1
ATOM 635 O O . ALA A 1 81 ? -13.875 6.227 -12.406 1 62.94 81 ALA A O 1
ATOM 636 N N . PRO A 1 82 ? -14.82 8.117 -13.219 1 78.19 82 PRO A N 1
ATOM 637 C CA . PRO A 1 82 ? -13.844 8.969 -12.531 1 78.19 82 PRO A CA 1
ATOM 638 C C . PRO A 1 82 ? -13.805 8.734 -11.023 1 78.19 82 PRO A C 1
ATOM 640 O O . PRO A 1 82 ? -14.836 8.438 -10.414 1 78.19 82 PRO A O 1
ATOM 643 N N . SER A 1 83 ? -12.672 8.539 -10.352 1 85.5 83 SER A N 1
ATOM 644 C CA . SER A 1 83 ? -12.477 8.383 -8.914 1 85.5 83 SER A CA 1
ATOM 645 C C . SER A 1 83 ? -11.508 9.43 -8.375 1 85.5 83 SER A C 1
ATOM 647 O O . SER A 1 83 ? -10.891 10.172 -9.141 1 85.5 83 SER A O 1
ATOM 649 N N . LEU A 1 84 ? -11.461 9.562 -7.055 1 86.62 84 LEU A N 1
ATOM 650 C CA . LEU A 1 84 ? -10.5 10.453 -6.41 1 86.62 84 LEU A CA 1
ATOM 651 C C . LEU A 1 84 ? -9.078 10.148 -6.867 1 86.62 84 LEU A C 1
ATOM 653 O O . LEU A 1 84 ? -8.258 11.055 -6.996 1 86.62 84 LEU A O 1
ATOM 657 N N . ALA A 1 85 ? -8.844 8.898 -7.152 1 86.62 85 ALA A N 1
ATOM 658 C CA . ALA A 1 85 ? -7.504 8.445 -7.516 1 86.62 85 ALA A CA 1
ATOM 659 C C . ALA A 1 85 ? -7.023 9.133 -8.789 1 86.62 85 ALA A C 1
ATOM 661 O O . ALA A 1 85 ? -5.824 9.375 -8.961 1 86.62 85 ALA A O 1
ATOM 662 N N . ASP A 1 86 ? -7.926 9.547 -9.625 1 85.44 86 ASP A N 1
ATOM 663 C CA . ASP A 1 86 ? -7.59 10.148 -10.906 1 85.44 86 ASP A CA 1
ATOM 664 C C . ASP A 1 86 ? -7.078 11.578 -10.727 1 85.44 86 ASP A C 1
ATOM 666 O O . ASP A 1 86 ? -6.457 12.133 -11.633 1 85.44 86 ASP A O 1
ATOM 670 N N . MET A 1 87 ? -7.324 12.102 -9.594 1 89.75 87 MET A N 1
ATOM 671 C CA . MET A 1 87 ? -7.035 13.516 -9.359 1 89.75 87 MET A CA 1
ATOM 672 C C . MET A 1 87 ? -5.762 13.68 -8.539 1 89.75 87 MET A C 1
ATOM 674 O O . MET A 1 87 ? -5.336 14.805 -8.266 1 89.75 87 MET A O 1
ATOM 678 N N . TRP A 1 88 ? -5.16 12.602 -8.227 1 92.5 88 TRP A N 1
ATOM 679 C CA . TRP A 1 88 ? -4.02 12.641 -7.32 1 92.5 88 TRP A CA 1
ATOM 680 C C . TRP A 1 88 ? -2.836 11.867 -7.895 1 92.5 88 TRP A C 1
ATOM 682 O O . TRP A 1 88 ? -3 11.07 -8.82 1 92.5 88 TRP A O 1
ATOM 692 N N . ASP A 1 89 ? -1.678 12.102 -7.352 1 89.44 89 ASP A N 1
ATOM 693 C CA . ASP A 1 89 ? -0.443 11.562 -7.914 1 89.44 89 ASP A CA 1
ATOM 694 C C . ASP A 1 89 ? -0.071 10.234 -7.258 1 89.44 89 ASP A C 1
ATOM 696 O O . ASP A 1 89 ? 0.605 9.406 -7.867 1 89.44 89 ASP A O 1
ATOM 700 N N . TYR A 1 90 ? -0.407 10.086 -6.055 1 92.5 90 TYR A N 1
ATOM 701 C CA . TYR A 1 90 ? 0.035 8.969 -5.23 1 92.5 90 TYR A CA 1
ATOM 702 C C . TYR A 1 90 ? -1.085 8.492 -4.316 1 92.5 90 TYR A C 1
ATOM 704 O O . TYR A 1 90 ? -1.666 9.281 -3.568 1 92.5 90 TYR A O 1
ATOM 712 N N . VAL A 1 91 ? -1.443 7.219 -4.484 1 92.12 91 VAL A N 1
ATOM 713 C CA . VAL A 1 91 ? -2.578 6.684 -3.738 1 92.12 91 VAL A CA 1
ATOM 714 C C . VAL A 1 91 ? -2.152 5.426 -2.98 1 92.12 91 VAL A C 1
ATOM 716 O O . VAL A 1 91 ? -1.516 4.539 -3.549 1 92.12 91 VAL A O 1
ATOM 719 N N . CYS A 1 92 ? -2.418 5.352 -1.658 1 93.44 92 CYS A N 1
ATOM 720 C CA . CYS A 1 92 ? -2.215 4.172 -0.823 1 93.44 92 CYS A CA 1
ATOM 721 C C . CYS A 1 92 ? -3.49 3.812 -0.068 1 93.44 92 CYS A C 1
ATOM 723 O O . CYS A 1 92 ? -4.355 4.664 0.135 1 93.44 92 CYS A O 1
ATOM 725 N N . TYR A 1 93 ? -3.637 2.594 0.227 1 90.56 93 TYR A N 1
ATOM 726 C CA . TYR A 1 93 ? -4.672 2.047 1.097 1 90.56 93 TYR A CA 1
ATOM 727 C C . TYR A 1 93 ? -4.059 1.325 2.289 1 90.56 93 TYR A C 1
ATOM 729 O O . TYR A 1 93 ? -3.098 0.566 2.137 1 90.56 93 TYR A O 1
ATOM 737 N N . GLY A 1 94 ? -4.598 1.628 3.49 1 93.69 94 GLY A N 1
ATOM 738 C CA . GLY A 1 94 ? -3.938 1.032 4.641 1 93.69 94 GLY A CA 1
ATOM 739 C C . GLY A 1 94 ? -4.805 1.015 5.883 1 93.69 94 GLY A C 1
ATOM 740 O O . GLY A 1 94 ? -5.98 1.386 5.832 1 93.69 94 GLY A O 1
ATOM 741 N N . LYS A 1 95 ? -4.211 0.452 6.969 1 92.69 95 LYS A N 1
ATOM 742 C CA . LYS A 1 95 ? -4.902 0.229 8.234 1 92.69 95 LYS A CA 1
ATOM 743 C C . LYS A 1 95 ? -4.461 1.244 9.289 1 92.69 95 LYS A C 1
ATOM 745 O O . LYS A 1 95 ? -3.264 1.474 9.477 1 92.69 95 LYS A O 1
ATOM 750 N N . VAL A 1 96 ? -5.523 1.936 9.906 1 95.75 96 VAL A N 1
ATOM 751 C CA . VAL A 1 96 ? -5.219 2.678 11.125 1 95.75 96 VAL A CA 1
ATOM 752 C C . VAL A 1 96 ? -4.941 1.704 12.266 1 95.75 96 VAL A C 1
ATOM 754 O O . VAL A 1 96 ? -5.867 1.108 12.82 1 95.75 96 VAL A O 1
ATOM 757 N N . TYR A 1 97 ? -3.68 1.627 12.648 1 94.5 97 TYR A N 1
ATOM 758 C CA . TYR A 1 97 ? -3.359 0.515 13.539 1 94.5 97 TYR A CA 1
ATOM 759 C C . TYR A 1 97 ? -3.205 0.994 14.977 1 94.5 97 TYR A C 1
ATOM 761 O O . TYR A 1 97 ? -3.174 0.185 15.906 1 94.5 97 TYR A O 1
ATOM 769 N N . LYS A 1 98 ? -3.143 2.316 15.219 1 96.38 98 LYS A N 1
ATOM 770 C CA . LYS A 1 98 ? -3.006 2.861 16.562 1 96.38 98 LYS A CA 1
ATOM 771 C C . LYS A 1 98 ? -3.477 4.312 16.625 1 96.38 98 LYS A C 1
ATOM 773 O O . LYS A 1 98 ? -3.225 5.09 15.703 1 96.38 98 LYS A O 1
ATOM 778 N N . VAL A 1 99 ? -4.211 4.664 17.688 1 96.69 99 VAL A N 1
ATOM 779 C CA . VAL A 1 99 ? -4.562 6.043 18 1 96.69 99 VAL A CA 1
ATOM 780 C C . VAL A 1 99 ? -4.203 6.34 19.453 1 96.69 99 VAL A C 1
ATOM 782 O O . VAL A 1 99 ? -4.602 5.605 20.359 1 96.69 99 VAL A O 1
ATOM 785 N N . GLU A 1 100 ? -3.363 7.332 19.609 1 96.19 100 GLU A N 1
ATOM 786 C CA . GLU A 1 100 ? -3.07 7.84 20.938 1 96.19 100 GLU A CA 1
ATOM 787 C C . GLU A 1 100 ? -3.898 9.086 21.25 1 96.19 100 GLU A C 1
ATOM 789 O O . GLU A 1 100 ? -3.666 10.148 20.688 1 96.19 100 GLU A O 1
ATOM 794 N N . ASP A 1 101 ? -4.832 8.898 22.125 1 92.12 101 ASP A N 1
ATOM 795 C CA . ASP A 1 101 ? -5.746 9.961 22.547 1 92.12 101 ASP A CA 1
ATOM 796 C C . ASP A 1 101 ? -5.598 10.234 24.047 1 92.12 101 ASP A C 1
ATOM 798 O O . ASP A 1 101 ? -6.285 9.625 24.875 1 92.12 101 ASP A O 1
ATOM 802 N N . PRO A 1 102 ? -4.656 11.062 24.359 1 84.69 102 PRO A N 1
ATOM 803 C CA . PRO A 1 102 ? -4.516 11.336 25.797 1 84.69 102 PRO A CA 1
ATOM 804 C C . PRO A 1 102 ? -5.766 11.969 26.406 1 84.69 102 PRO A C 1
ATOM 806 O O . PRO A 1 102 ? -6.469 12.727 25.719 1 84.69 102 PRO A O 1
ATOM 809 N N . GLU A 1 103 ? -6.41 11.445 27.359 1 74.5 103 GLU A N 1
ATOM 810 C CA . GLU A 1 103 ? -7.645 11.828 28.047 1 74.5 103 GLU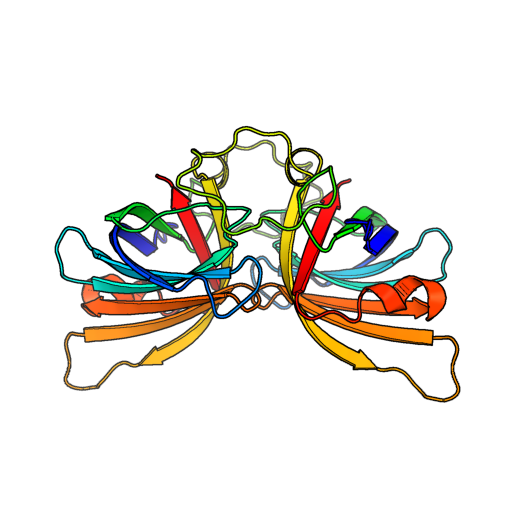 A CA 1
ATOM 811 C C . GLU A 1 103 ? -7.715 13.344 28.25 1 74.5 103 GLU A C 1
ATOM 813 O O . GLU A 1 103 ? -8.781 13.945 28.125 1 74.5 103 GLU A O 1
ATOM 818 N N . ASP A 1 104 ? -6.812 13.906 28.562 1 66.5 104 ASP A N 1
ATOM 819 C CA . ASP A 1 104 ? -6.898 15.281 29.031 1 66.5 104 ASP A CA 1
ATOM 820 C C . ASP A 1 104 ? -6.473 16.266 27.938 1 66.5 104 ASP A C 1
ATOM 822 O O . ASP A 1 104 ? -6.348 17.469 28.188 1 66.5 104 ASP A O 1
ATOM 826 N N . GLY A 1 105 ? -6.344 15.719 26.594 1 70.62 105 GLY A N 1
ATOM 827 C CA . GLY A 1 105 ? -5.734 16.688 25.703 1 70.62 105 GLY A CA 1
ATOM 828 C C . GLY A 1 105 ? -6.531 16.906 24.422 1 70.62 105 GLY A C 1
ATOM 829 O O . GLY A 1 105 ? -7.492 16.172 24.156 1 70.62 105 GLY A O 1
ATOM 830 N N . ASP A 1 106 ? -6.352 18.094 23.844 1 88.81 106 ASP A N 1
ATOM 831 C CA . ASP A 1 106 ? -6.977 18.5 22.594 1 88.81 106 ASP A CA 1
ATOM 832 C C . ASP A 1 106 ? -6.164 18.031 21.391 1 88.81 106 ASP A C 1
ATOM 834 O O . ASP A 1 106 ? -6.438 18.438 20.25 1 88.81 106 ASP A O 1
ATOM 838 N N . ARG A 1 107 ? -5.191 17.172 21.734 1 95.19 107 ARG A N 1
ATOM 839 C CA . ARG A 1 107 ? -4.352 16.688 20.641 1 95.19 107 ARG A CA 1
ATOM 840 C C . ARG A 1 107 ? -4.32 15.172 20.609 1 95.19 107 ARG A C 1
ATOM 842 O O . ARG A 1 107 ? -4.371 14.516 21.656 1 95.19 107 ARG A O 1
ATOM 849 N N . ILE A 1 108 ? -4.258 14.586 19.422 1 97.5 108 ILE A N 1
ATOM 850 C CA . ILE A 1 108 ? -4.168 13.133 19.281 1 97.5 108 ILE A CA 1
ATOM 851 C C . ILE A 1 108 ? -3.121 12.781 18.219 1 97.5 108 ILE A C 1
ATOM 853 O O . ILE A 1 108 ? -2.746 13.625 17.406 1 97.5 108 ILE A O 1
ATOM 857 N N . LYS A 1 109 ? -2.629 11.547 18.297 1 97.94 109 LYS A N 1
ATOM 858 C CA . LYS A 1 109 ? -1.756 10.969 17.281 1 97.94 109 LYS A CA 1
ATOM 859 C C . LYS A 1 109 ? -2.434 9.797 16.578 1 97.94 109 LYS A C 1
ATOM 861 O O . LYS A 1 109 ? -3.029 8.93 17.234 1 97.94 109 LYS A O 1
ATOM 866 N N . VAL A 1 110 ? -2.402 9.844 15.305 1 98.5 110 VAL A N 1
ATOM 867 C CA . VAL A 1 110 ? -2.967 8.766 14.492 1 98.5 110 VAL A CA 1
ATOM 868 C C . VAL A 1 110 ? -1.856 8.078 13.703 1 98.5 110 VAL A C 1
ATOM 870 O O . VAL A 1 110 ? -1.071 8.742 13.016 1 98.5 110 VAL A O 1
ATOM 873 N N . TYR A 1 111 ? -1.822 6.691 13.836 1 98.06 111 TYR A N 1
ATOM 874 C CA . TYR A 1 111 ? -0.828 5.887 13.133 1 98.06 111 TYR A CA 1
ATOM 875 C C . TYR A 1 111 ? -1.486 5 12.086 1 98.06 111 TYR A C 1
ATOM 877 O O . TYR A 1 111 ? -2.436 4.273 12.383 1 98.06 111 TYR A O 1
ATOM 885 N N . VAL A 1 112 ? -0.988 5.102 10.812 1 97.25 112 VAL A N 1
ATOM 886 C CA . VAL A 1 112 ? -1.524 4.324 9.703 1 97.25 112 VAL A CA 1
ATOM 887 C C . VAL A 1 112 ? -0.403 3.525 9.047 1 97.25 112 VAL A C 1
ATOM 889 O O . VAL A 1 112 ? 0.698 4.039 8.844 1 97.25 112 VAL A O 1
ATOM 892 N N . SER A 1 113 ? -0.665 2.246 8.656 1 94.25 113 SER A N 1
ATOM 893 C CA . SER A 1 113 ? 0.266 1.387 7.938 1 94.25 113 SER A CA 1
ATOM 894 C C . SER A 1 113 ? -0.203 1.143 6.504 1 94.25 113 SER A C 1
ATOM 896 O O . SER A 1 113 ? -1.313 0.653 6.285 1 94.25 113 SER A O 1
ATOM 898 N N . PHE A 1 114 ? 0.635 1.52 5.477 1 93.56 114 PHE A N 1
ATOM 899 C CA . PHE A 1 114 ? 0.405 1.275 4.059 1 93.56 114 PHE A CA 1
ATOM 900 C C . PHE A 1 114 ? 1.399 0.256 3.516 1 93.56 114 PHE A C 1
ATOM 902 O O . PHE A 1 114 ? 2.182 0.563 2.611 1 93.56 114 PHE A O 1
ATOM 909 N N . GLY A 1 115 ? 1.356 -0.987 3.961 1 87.19 115 GLY A N 1
ATOM 910 C CA . GLY A 1 115 ? 2.262 -2.014 3.467 1 87.19 115 GLY A CA 1
ATOM 911 C C . GLY A 1 115 ? 3.697 -1.805 3.908 1 87.19 115 GLY A C 1
ATOM 912 O O . GLY A 1 115 ? 4.617 -1.855 3.09 1 87.19 115 GLY A O 1
ATOM 913 N N . GLY A 1 116 ? 3.938 -1.427 5.129 1 86.56 116 GLY A N 1
ATOM 914 C CA . GLY A 1 116 ? 5.27 -1.18 5.664 1 86.56 116 GLY A CA 1
ATOM 915 C C . GLY A 1 116 ? 5.648 0.289 5.664 1 86.56 116 GLY A C 1
ATOM 916 O O . GLY A 1 116 ? 6.559 0.699 6.383 1 86.56 116 GLY A O 1
ATOM 917 N N . LEU A 1 117 ? 4.984 1.01 4.852 1 93.69 117 LEU A N 1
ATOM 918 C CA . LEU A 1 117 ? 5.125 2.461 4.891 1 93.69 117 LEU A CA 1
ATOM 919 C C . LEU A 1 117 ? 4.223 3.066 5.961 1 93.69 117 LEU A C 1
ATOM 921 O O . LEU A 1 117 ? 3.006 2.861 5.938 1 93.69 117 LEU A O 1
ATOM 925 N N . LEU A 1 118 ? 4.855 3.859 6.836 1 95.12 118 LEU A N 1
ATOM 926 C CA . LEU A 1 118 ? 4.129 4.289 8.023 1 95.12 118 LEU A CA 1
ATOM 927 C C . LEU A 1 118 ? 3.812 5.781 7.957 1 95.12 118 LEU A C 1
ATOM 929 O O . LEU A 1 118 ?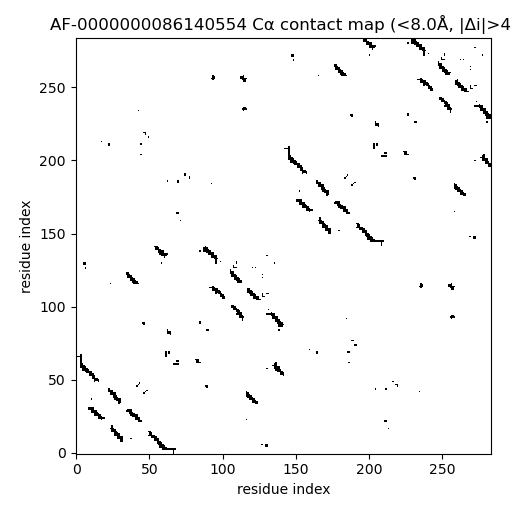 4.578 6.559 7.379 1 95.12 118 LEU A O 1
ATOM 933 N N . LEU A 1 119 ? 2.678 6.145 8.523 1 98.06 119 LEU A N 1
ATOM 934 C CA . LEU A 1 119 ? 2.24 7.523 8.711 1 98.06 119 LEU A CA 1
ATOM 935 C C . LEU A 1 119 ? 1.923 7.801 10.18 1 98.06 119 LEU A C 1
ATOM 937 O O . LEU A 1 119 ? 1.291 6.98 10.844 1 98.06 119 LEU A O 1
ATOM 941 N N . CYS A 1 120 ? 2.412 8.914 10.648 1 98.69 120 CYS A N 1
ATOM 942 C CA . CYS A 1 120 ? 1.971 9.453 11.93 1 98.69 120 CYS A CA 1
ATOM 943 C C . CYS A 1 120 ? 1.521 10.898 11.781 1 98.69 120 CYS A C 1
ATOM 945 O O . CYS A 1 120 ? 2.268 11.742 11.273 1 98.69 120 CYS A O 1
ATOM 947 N N . LEU A 1 121 ? 0.357 11.172 12.164 1 98.75 121 LEU A N 1
ATOM 948 C CA . LEU A 1 121 ? -0.168 12.531 12.281 1 98.75 121 LEU A CA 1
ATOM 949 C C . LEU A 1 121 ? -0.373 12.914 13.742 1 98.75 121 LEU A C 1
ATOM 951 O O . LEU A 1 121 ? -0.961 12.156 14.508 1 98.75 121 LEU A O 1
ATOM 955 N N . ASP A 1 122 ? 0.138 14.016 14.07 1 98.44 122 ASP A N 1
ATOM 956 C CA . ASP A 1 122 ? -0.032 14.586 15.398 1 98.44 122 ASP A CA 1
ATOM 957 C C . ASP A 1 122 ? -0.693 15.961 15.32 1 98.44 122 ASP A C 1
ATOM 959 O O . ASP A 1 122 ? -0.083 16.922 14.852 1 98.44 122 ASP A O 1
ATOM 963 N N . GLY A 1 123 ? -1.935 16.047 15.773 1 98.19 123 GLY A N 1
ATOM 964 C CA . GLY A 1 123 ? -2.666 17.297 15.617 1 98.19 123 GLY A CA 1
ATOM 965 C C . GLY A 1 123 ? -3.924 17.359 16.469 1 98.19 123 GLY A C 1
ATOM 966 O O . GLY A 1 123 ? -4.117 16.531 17.359 1 98.19 123 GLY A O 1
ATOM 967 N N . PRO A 1 124 ? -4.684 18.406 16.234 1 97.38 124 PRO A N 1
ATOM 968 C CA . PRO A 1 124 ? -5.895 18.609 17.016 1 97.38 124 PRO A CA 1
ATOM 969 C C . PRO A 1 124 ? -6.902 17.469 16.859 1 97.38 124 PRO A C 1
ATOM 971 O O . PRO A 1 124 ? -7.078 16.953 15.758 1 97.38 124 PRO A O 1
ATOM 974 N N . TYR A 1 125 ? -7.551 17.156 18.031 1 96.38 125 TYR A N 1
ATOM 975 C CA . TYR A 1 125 ? -8.594 16.125 18.031 1 96.38 125 TYR A CA 1
ATOM 976 C C . TYR A 1 125 ? -9.672 16.438 17 1 96.38 125 TYR A C 1
ATOM 978 O O . TYR A 1 125 ? -10.094 15.555 16.25 1 96.38 125 TYR A O 1
ATOM 986 N N . LYS A 1 126 ? -10.102 17.594 16.969 1 94.88 126 LYS A N 1
ATOM 987 C CA . LYS A 1 126 ? -11.195 18.016 16.094 1 94.88 126 LYS A CA 1
ATOM 988 C C . LYS A 1 126 ? -10.859 17.719 14.633 1 94.88 126 LYS A C 1
ATOM 990 O O . LYS A 1 126 ? -11.75 17.375 13.844 1 94.88 126 LYS A O 1
ATOM 995 N N . LYS A 1 127 ? -9.594 17.812 14.289 1 96.69 127 LYS A N 1
ATOM 996 C CA . LYS A 1 127 ? -9.18 17.625 12.906 1 96.69 127 LYS A CA 1
ATOM 997 C C . LYS A 1 127 ? -8.945 16.141 12.602 1 96.69 127 LYS A C 1
ATOM 999 O O . LYS A 1 127 ? -9.289 15.664 11.516 1 96.69 127 LYS A O 1
ATOM 1004 N N . LEU A 1 128 ? -8.375 15.406 13.578 1 97.88 128 LEU A N 1
ATOM 1005 C CA . LEU A 1 128 ? -7.859 14.078 13.266 1 97.88 128 LEU A CA 1
ATOM 1006 C C . LEU A 1 128 ? -8.828 12.992 13.719 1 97.88 128 LEU A C 1
ATOM 1008 O O . LEU A 1 128 ? -8.703 11.836 13.312 1 97.88 128 LEU A O 1
ATOM 1012 N N . SER A 1 129 ? -9.875 13.297 14.398 1 96.19 129 SER A N 1
ATOM 1013 C CA . SER A 1 129 ? -10.773 12.312 14.992 1 96.19 129 SER A CA 1
ATOM 1014 C C . SER A 1 129 ? -11.5 11.516 13.906 1 96.19 129 SER A C 1
ATOM 1016 O O . SER A 1 129 ? -11.836 10.344 14.117 1 96.19 129 SER A O 1
ATOM 1018 N N . PRO A 1 130 ? -11.742 12.109 12.773 1 96.94 130 PRO A N 1
ATOM 1019 C CA . PRO A 1 130 ? -12.391 11.328 11.719 1 96.94 130 PRO A CA 1
ATOM 1020 C C . PRO A 1 130 ? -11.539 10.156 11.242 1 96.94 130 PRO A C 1
ATOM 1022 O O . PRO A 1 130 ? -12.039 9.25 10.578 1 96.94 130 PRO A O 1
ATOM 1025 N N . LEU A 1 131 ? -10.297 10.109 11.594 1 97.38 131 LEU A N 1
ATOM 1026 C CA . LEU A 1 131 ? -9.391 9.055 11.148 1 97.38 131 LEU A CA 1
ATOM 1027 C C . LEU A 1 131 ? -9.461 7.848 12.07 1 97.38 131 LEU A C 1
ATOM 1029 O O . LEU A 1 131 ? -8.789 6.84 11.836 1 97.38 131 LEU A O 1
ATOM 1033 N N . LYS A 1 132 ? -10.328 8.023 13.047 1 95.81 132 LYS A N 1
ATOM 1034 C CA . LYS A 1 132 ? -10.516 6.891 13.945 1 95.81 132 LYS A CA 1
ATOM 1035 C C . LYS A 1 132 ? -11.406 5.824 13.305 1 95.81 132 LYS A C 1
ATOM 1037 O O . LYS A 1 132 ? -12.5 5.551 13.797 1 95.81 132 LYS A O 1
ATOM 1042 N N . ILE A 1 133 ? -11 5.242 12.211 1 93.81 133 ILE A N 1
ATOM 1043 C CA . ILE A 1 133 ? -11.617 4.148 11.469 1 93.81 133 ILE A CA 1
ATOM 1044 C C . ILE A 1 133 ? -10.594 3.049 11.211 1 93.81 133 ILE A C 1
ATOM 1046 O O . ILE A 1 133 ? -9.414 3.193 11.555 1 93.81 133 ILE A O 1
ATOM 1050 N N . GLU A 1 134 ? -11.047 2.031 10.633 1 91.69 134 GLU A N 1
ATOM 1051 C CA . GLU A 1 134 ? -10.164 0.874 10.492 1 91.69 134 GLU A CA 1
ATOM 1052 C C . GLU A 1 134 ? -9.234 1.032 9.297 1 91.69 134 GLU A C 1
ATOM 1054 O O . GLU A 1 134 ? -8.039 0.745 9.391 1 91.69 134 GLU A O 1
ATOM 1059 N N . TYR A 1 135 ? -9.797 1.387 8.102 1 91.69 135 TYR A N 1
ATOM 1060 C CA . TYR A 1 135 ? -9.031 1.517 6.863 1 91.69 135 TYR A CA 1
ATOM 1061 C C . TYR A 1 135 ? -9.242 2.889 6.234 1 91.69 135 TYR A C 1
ATOM 1063 O O . TYR A 1 135 ? -10.312 3.486 6.371 1 91.69 135 TYR A O 1
ATOM 1071 N N . VAL A 1 136 ? -8.18 3.258 5.527 1 95 136 VAL A N 1
ATOM 1072 C CA . VAL A 1 136 ? -8.266 4.586 4.922 1 95 136 VAL A CA 1
ATOM 1073 C C . VAL A 1 136 ? -7.418 4.629 3.654 1 95 136 VAL A C 1
ATOM 1075 O O . VAL A 1 136 ? -6.449 3.881 3.521 1 95 136 VAL A O 1
ATOM 1078 N N . TYR A 1 137 ? -7.844 5.516 2.719 1 94.75 137 TYR A N 1
ATOM 1079 C CA . TYR A 1 137 ? -7.008 5.91 1.589 1 94.75 137 TYR A CA 1
ATOM 1080 C C . TYR A 1 137 ? -6.191 7.152 1.92 1 94.75 137 TYR A C 1
ATOM 1082 O O . TYR A 1 137 ? -6.691 8.078 2.559 1 94.75 137 TYR A O 1
ATOM 1090 N N . MET A 1 138 ? -4.977 7.113 1.529 1 96.94 138 MET A N 1
ATOM 1091 C CA . MET A 1 138 ? -4.152 8.32 1.502 1 96.94 138 MET A CA 1
ATOM 1092 C C . MET A 1 138 ? -3.859 8.742 0.068 1 96.94 138 MET A C 1
ATOM 1094 O O . MET A 1 138 ? -3.41 7.934 -0.745 1 96.94 138 MET A O 1
ATOM 1098 N N . LEU A 1 139 ? -4.18 9.992 -0.289 1 96 139 LEU A N 1
ATOM 1099 C CA . LEU A 1 139 ? -3.895 10.562 -1.603 1 96 139 LEU A CA 1
ATOM 1100 C C . LEU A 1 139 ? -2.982 11.781 -1.483 1 96 139 LEU A C 1
ATOM 1102 O O . LEU A 1 139 ? -3.211 12.648 -0.643 1 96 139 LEU A O 1
ATOM 1106 N N . LEU A 1 140 ? -1.896 11.828 -2.279 1 97.5 140 LEU A N 1
ATOM 1107 C CA . LEU A 1 140 ? -0.941 12.93 -2.254 1 97.5 140 LEU A CA 1
ATOM 1108 C C . LEU A 1 140 ? -0.828 13.586 -3.627 1 97.5 140 LEU A C 1
ATOM 1110 O O . LEU A 1 140 ? -0.939 12.906 -4.652 1 97.5 140 LEU A O 1
ATOM 1114 N N . LYS A 1 141 ? -0.608 14.844 -3.627 1 96.31 141 LYS A N 1
ATOM 1115 C CA . LYS A 1 141 ? -0.259 15.547 -4.855 1 96.31 141 LYS A CA 1
ATOM 1116 C C . LYS A 1 141 ? 0.57 16.797 -4.559 1 96.31 141 LYS A C 1
ATOM 1118 O O . LYS A 1 141 ? 0.451 17.391 -3.482 1 96.31 141 LYS A O 1
ATOM 1123 N N . LYS A 1 142 ? 1.364 17.141 -5.531 1 93.38 142 LYS A N 1
ATOM 1124 C CA . LYS A 1 142 ? 2.156 18.375 -5.422 1 93.38 142 LYS A CA 1
ATOM 1125 C C . LYS A 1 142 ? 1.375 19.578 -5.93 1 93.38 142 LYS A C 1
ATOM 1127 O O . LYS A 1 142 ? 0.517 19.453 -6.805 1 93.38 142 LYS A O 1
ATOM 1132 N N . MET B 1 1 ? 22.688 -7.816 -14.727 1 37.5 1 MET B N 1
ATOM 1133 C CA . MET B 1 1 ? 21.844 -6.723 -14.281 1 37.5 1 MET B CA 1
ATOM 1134 C C . MET B 1 1 ? 20.625 -7.25 -13.531 1 37.5 1 MET B C 1
ATOM 1136 O O . MET B 1 1 ? 20 -8.234 -13.953 1 37.5 1 MET B O 1
ATOM 1140 N N . ALA B 1 2 ? 20.547 -7.098 -12.344 1 53.06 2 ALA B N 1
ATOM 1141 C CA . ALA B 1 2 ? 19.531 -7.863 -11.625 1 53.06 2 ALA B CA 1
ATOM 1142 C C . ALA B 1 2 ? 18.125 -7.543 -12.148 1 53.06 2 ALA B C 1
ATOM 1144 O O . ALA B 1 2 ? 17.828 -6.395 -12.477 1 53.06 2 ALA B O 1
ATOM 1145 N N . ASP B 1 3 ? 17.469 -8.484 -12.773 1 71.44 3 ASP B N 1
ATOM 1146 C CA . ASP B 1 3 ? 16.156 -8.422 -13.414 1 71.44 3 ASP B CA 1
ATOM 1147 C C . ASP B 1 3 ? 15.109 -7.836 -12.469 1 71.44 3 ASP B C 1
ATOM 1149 O O . ASP B 1 3 ? 14.953 -8.297 -11.336 1 71.44 3 ASP B O 1
ATOM 1153 N N . ALA B 1 4 ? 14.648 -6.57 -12.82 1 82.81 4 ALA B N 1
ATOM 1154 C CA . ALA B 1 4 ? 13.562 -5.922 -12.078 1 82.81 4 ALA B CA 1
ATOM 1155 C C . ALA B 1 4 ? 12.398 -6.883 -11.867 1 82.81 4 ALA B C 1
ATOM 1157 O O . ALA B 1 4 ? 11.703 -6.805 -10.852 1 82.81 4 ALA B O 1
ATOM 1158 N N . GLN B 1 5 ? 12.328 -7.789 -12.82 1 92.81 5 GLN B N 1
ATOM 1159 C CA . GLN B 1 5 ? 11.219 -8.734 -12.766 1 92.81 5 GLN B CA 1
ATOM 1160 C C . GLN B 1 5 ? 11.602 -9.992 -11.984 1 92.81 5 GLN B C 1
ATOM 1162 O O . GLN B 1 5 ? 12.477 -10.742 -12.406 1 92.81 5 GLN B O 1
ATOM 1167 N N . LEU B 1 6 ? 10.922 -10.219 -10.922 1 96.69 6 LEU B N 1
ATOM 1168 C CA . LEU B 1 6 ? 11.258 -11.312 -10.023 1 96.69 6 LEU B CA 1
ATOM 1169 C C . LEU B 1 6 ? 10.359 -12.523 -10.281 1 96.69 6 LEU B C 1
ATOM 1171 O O . LEU B 1 6 ? 10.797 -13.664 -10.133 1 96.69 6 LEU B O 1
ATOM 1175 N N . TYR B 1 7 ? 9.172 -12.305 -10.57 1 97.69 7 TYR B N 1
ATOM 1176 C CA . TYR B 1 7 ? 8.156 -13.336 -10.766 1 97.69 7 TYR B CA 1
ATOM 1177 C C . TYR B 1 7 ? 7.008 -12.812 -11.617 1 97.69 7 TYR B C 1
ATOM 1179 O O . TYR B 1 7 ? 6.527 -11.695 -11.406 1 97.69 7 TYR B O 1
ATOM 1187 N N . GLU B 1 8 ? 6.633 -13.555 -12.641 1 97.62 8 GLU B N 1
ATOM 1188 C CA . GLU B 1 8 ? 5.504 -13.195 -13.492 1 97.62 8 GLU B CA 1
ATOM 1189 C C . GLU B 1 8 ? 4.676 -14.43 -13.852 1 97.62 8 GLU B C 1
ATOM 1191 O O . GLU B 1 8 ? 5.215 -15.43 -14.32 1 97.62 8 GLU B O 1
ATOM 1196 N N . GLU B 1 9 ? 3.361 -14.312 -13.648 1 98.25 9 GLU B N 1
ATOM 1197 C CA . GLU B 1 9 ? 2.459 -15.422 -13.961 1 98.25 9 GLU B CA 1
ATOM 1198 C C . GLU B 1 9 ? 1.031 -14.922 -14.172 1 98.25 9 GLU B C 1
ATOM 1200 O O . GLU B 1 9 ? 0.689 -13.805 -13.773 1 98.25 9 GLU B O 1
ATOM 1205 N N . THR B 1 10 ? 0.257 -15.734 -14.859 1 98.56 10 THR B N 1
ATOM 1206 C CA . THR B 1 10 ? -1.183 -15.539 -14.977 1 98.56 10 THR B CA 1
ATOM 1207 C C . THR B 1 10 ? -1.936 -16.469 -14.039 1 98.56 10 THR B C 1
ATOM 1209 O O . THR B 1 10 ? -1.639 -17.672 -13.977 1 98.56 10 THR B O 1
ATOM 1212 N N . PHE B 1 11 ? -2.875 -15.898 -13.352 1 98.62 11 PHE B N 1
ATOM 1213 C CA . PHE B 1 11 ? -3.66 -16.688 -12.406 1 98.62 11 PHE B CA 1
ATOM 1214 C C . PHE B 1 11 ? -5.133 -16.688 -12.797 1 98.62 11 PHE B C 1
ATOM 1216 O O . PHE B 1 11 ? -5.629 -15.727 -13.383 1 98.62 11 PHE B O 1
ATOM 1223 N N . GLN B 1 12 ? -5.727 -17.734 -12.438 1 98.44 12 GLN B N 1
ATOM 1224 C CA . GLN B 1 12 ? -7.18 -17.844 -12.5 1 98.44 12 GLN B CA 1
ATOM 1225 C C . GLN B 1 12 ? -7.801 -17.859 -11.109 1 98.44 12 GLN B C 1
ATOM 1227 O O . GLN B 1 12 ? -7.379 -18.641 -10.25 1 98.44 12 GLN B O 1
ATOM 1232 N N . VAL B 1 13 ? -8.789 -16.984 -10.969 1 98.06 13 VAL B N 1
ATOM 1233 C CA . VAL B 1 13 ? -9.477 -16.938 -9.68 1 98.06 13 VAL B CA 1
ATOM 1234 C C . VAL B 1 13 ? -10.43 -18.125 -9.562 1 98.06 13 VAL B C 1
ATOM 1236 O O . VAL B 1 13 ? -11.266 -18.344 -10.438 1 98.06 13 VAL B O 1
ATOM 1239 N N . THR B 1 14 ? -10.297 -18.828 -8.5 1 98 14 THR B N 1
ATOM 1240 C CA . THR B 1 14 ? -11.148 -20 -8.289 1 98 14 THR B CA 1
ATOM 1241 C C . THR B 1 14 ? -12.148 -19.734 -7.168 1 98 14 THR B C 1
ATOM 1243 O O . THR B 1 14 ? -13.219 -20.344 -7.129 1 98 14 THR B O 1
ATOM 1246 N N . THR B 1 15 ? -11.805 -18.875 -6.191 1 97.44 15 THR B N 1
ATOM 1247 C CA . THR B 1 15 ? -12.672 -18.516 -5.07 1 97.44 15 THR B CA 1
ATOM 1248 C C . THR B 1 15 ? -12.508 -17.047 -4.711 1 97.44 15 THR B C 1
ATOM 1250 O O . THR B 1 15 ? -11.391 -16.531 -4.695 1 97.44 15 THR B O 1
ATOM 1253 N N . LEU B 1 16 ? -13.633 -16.406 -4.492 1 95.69 16 LEU B N 1
ATOM 1254 C CA . LEU B 1 16 ? -13.633 -15.016 -4.055 1 95.69 16 LEU B CA 1
ATOM 1255 C C . LEU B 1 16 ? -14.344 -14.867 -2.711 1 95.69 16 LEU B C 1
ATOM 1257 O O . LEU B 1 16 ? -15.492 -15.289 -2.559 1 95.69 16 LEU B O 1
ATOM 1261 N N . ILE B 1 17 ? -13.609 -14.398 -1.765 1 94.31 17 ILE B N 1
ATOM 1262 C CA . ILE B 1 17 ? -14.156 -14.094 -0.448 1 94.31 17 ILE B CA 1
ATOM 1263 C C . ILE B 1 17 ? -14.328 -12.586 -0.291 1 94.31 17 ILE B C 1
ATOM 1265 O O . ILE B 1 17 ? -13.336 -11.859 -0.134 1 94.31 17 ILE B O 1
ATOM 1269 N N . ASP B 1 18 ? -15.492 -12.062 -0.288 1 87.69 18 ASP B N 1
ATOM 1270 C CA . ASP B 1 18 ? -15.719 -10.617 -0.334 1 87.69 18 ASP B CA 1
ATOM 1271 C C . ASP B 1 18 ? -16.547 -10.156 0.855 1 87.69 18 ASP B C 1
ATOM 1273 O O . ASP B 1 18 ? -17.031 -9.016 0.883 1 87.69 18 ASP B O 1
ATOM 1277 N N . GLN B 1 19 ? -16.734 -10.961 1.94 1 81.19 19 GLN B N 1
ATOM 1278 C CA . GLN B 1 19 ? -17.641 -10.609 3.027 1 81.19 19 GLN B CA 1
ATOM 1279 C C . GLN B 1 19 ? -16.875 -10.25 4.293 1 81.19 19 GLN B C 1
ATOM 1281 O O . GLN B 1 19 ? -17.438 -9.68 5.23 1 81.19 19 GLN B O 1
ATOM 1286 N N . THR B 1 20 ? -15.625 -10.422 4.34 1 76.88 20 THR B N 1
ATOM 1287 C CA . THR B 1 20 ? -14.875 -10.32 5.582 1 76.88 20 THR B CA 1
ATOM 1288 C C . THR B 1 20 ? -14.523 -8.867 5.879 1 76.88 20 THR B C 1
ATOM 1290 O O . THR B 1 20 ? -14.719 -8.391 7 1 76.88 20 THR B O 1
ATOM 1293 N N . TYR B 1 21 ? -14.031 -8.141 4.934 1 78.31 21 TYR B N 1
ATOM 1294 C CA . TYR B 1 21 ? -13.578 -6.773 5.152 1 78.31 21 TYR B CA 1
ATOM 1295 C C . TYR B 1 21 ? -14.211 -5.824 4.141 1 78.31 21 TYR B C 1
ATOM 1297 O O . TYR B 1 21 ? -14.422 -6.191 2.984 1 78.31 21 TYR B O 1
ATOM 1305 N N . ASP B 1 22 ? -14.367 -4.613 4.613 1 80.81 22 ASP B N 1
ATOM 1306 C CA . ASP B 1 22 ? -14.883 -3.58 3.721 1 80.81 22 ASP B CA 1
ATOM 1307 C C . ASP B 1 22 ? -13.852 -3.213 2.656 1 80.81 22 ASP B C 1
ATOM 1309 O O . ASP B 1 22 ? -12.688 -2.953 2.975 1 80.81 22 ASP B O 1
ATOM 1313 N N . ARG B 1 23 ? -14.289 -3.328 1.336 1 83.94 23 ARG B N 1
ATOM 1314 C CA . ARG B 1 23 ? -13.508 -2.891 0.178 1 83.94 23 ARG B CA 1
ATOM 1315 C C . ARG B 1 23 ? -12.305 -3.799 -0.049 1 83.94 23 ARG B C 1
ATOM 1317 O O . ARG B 1 23 ? -11.398 -3.453 -0.808 1 83.94 23 ARG B O 1
ATOM 1324 N N . VAL B 1 24 ? -12.242 -4.895 0.708 1 89.31 24 VAL B N 1
ATOM 1325 C CA . VAL B 1 24 ? -11.156 -5.852 0.52 1 89.31 24 VAL B CA 1
ATOM 1326 C C . VAL B 1 24 ? -11.727 -7.215 0.143 1 89.31 24 VAL B C 1
ATOM 1328 O O . VAL B 1 24 ? -12.625 -7.727 0.821 1 89.31 24 VAL B O 1
ATOM 1331 N N . HIS B 1 25 ? -11.297 -7.652 -0.973 1 93.06 25 HIS B N 1
ATOM 1332 C CA . HIS B 1 25 ? -11.609 -9.016 -1.378 1 93.06 25 HIS B CA 1
ATOM 1333 C C . HIS B 1 25 ? -10.383 -9.922 -1.263 1 93.06 25 HIS B C 1
ATOM 1335 O O . HIS B 1 25 ? -9.266 -9.492 -1.562 1 93.06 25 HIS B O 1
ATOM 1341 N N . ARG B 1 26 ? -10.703 -11.133 -0.773 1 95.81 26 ARG B N 1
ATOM 1342 C CA . ARG B 1 26 ? -9.656 -12.148 -0.809 1 95.81 26 ARG B CA 1
ATOM 1343 C C . ARG B 1 26 ? -9.867 -13.117 -1.972 1 95.81 26 ARG B C 1
ATOM 1345 O O . ARG B 1 26 ? -10.93 -13.727 -2.092 1 95.81 26 ARG B O 1
ATOM 1352 N N . LEU B 1 27 ? -8.867 -13.195 -2.84 1 97.44 27 LEU B N 1
ATOM 1353 C CA . LEU B 1 27 ? -8.922 -14.086 -3.992 1 97.44 27 LEU B CA 1
ATOM 1354 C C . LEU B 1 27 ? -8.039 -15.305 -3.783 1 97.44 27 LEU B C 1
ATOM 1356 O O . LEU B 1 27 ? -6.898 -15.18 -3.324 1 97.44 27 LEU B O 1
ATOM 1360 N N . LEU B 1 28 ? -8.555 -16.453 -3.963 1 98.44 28 LEU B N 1
ATOM 1361 C CA . LEU B 1 28 ? -7.777 -17.672 -4.109 1 98.44 28 LEU B CA 1
ATOM 1362 C C . LEU B 1 28 ? -7.703 -18.109 -5.57 1 98.44 28 LEU B C 1
ATOM 1364 O O . LEU B 1 28 ? -8.672 -17.953 -6.316 1 98.44 28 LEU B O 1
ATOM 1368 N N . GLY B 1 29 ? -6.523 -18.578 -5.969 1 98.44 29 GLY B N 1
ATOM 1369 C CA . GLY B 1 29 ? -6.383 -18.984 -7.355 1 98.44 29 GLY B CA 1
ATOM 1370 C C . GLY B 1 29 ? -5.168 -19.859 -7.602 1 98.44 29 GLY B C 1
ATOM 1371 O O . GLY B 1 29 ? -4.461 -20.234 -6.66 1 98.44 29 GLY B O 1
ATOM 1372 N N . THR B 1 30 ? -5.02 -20.203 -8.883 1 98.56 30 THR B N 1
ATOM 1373 C CA . THR B 1 30 ? -3.895 -21.016 -9.328 1 98.56 30 THR B CA 1
ATOM 1374 C C . THR B 1 30 ? -3.328 -20.469 -10.641 1 98.56 30 THR B C 1
ATOM 1376 O O . THR B 1 30 ? -4.07 -19.938 -11.469 1 98.56 30 THR B O 1
ATOM 1379 N N . SER B 1 31 ? -2.025 -20.656 -10.742 1 98.56 31 SER B N 1
ATOM 1380 C CA . SER B 1 31 ? -1.389 -20.234 -11.984 1 98.56 31 SER B CA 1
ATOM 1381 C C . SER B 1 31 ? -1.854 -21.094 -13.156 1 98.56 31 SER B C 1
ATOM 1383 O O . SER B 1 31 ? -2.34 -22.203 -12.969 1 98.56 31 SER B O 1
ATOM 1385 N N . HIS B 1 32 ? -1.717 -20.5 -14.344 1 96.88 32 HIS B N 1
ATOM 1386 C CA . HIS B 1 32 ? -2.154 -21.188 -15.547 1 96.88 32 HIS B CA 1
ATOM 1387 C C . HIS B 1 32 ? -1.456 -22.531 -15.695 1 96.88 32 HIS B C 1
ATOM 1389 O O . HIS B 1 32 ? -2.053 -23.5 -16.188 1 96.88 32 HIS B O 1
ATOM 1395 N N . ASP B 1 33 ? -0.193 -22.594 -15.273 1 96.38 33 ASP B N 1
ATOM 1396 C CA . ASP B 1 33 ? 0.544 -23.859 -15.398 1 96.38 33 ASP B CA 1
ATOM 1397 C C . ASP B 1 33 ? 0.288 -24.766 -14.203 1 96.38 33 ASP B C 1
ATOM 1399 O O . ASP B 1 33 ? 0.927 -25.812 -14.062 1 96.38 33 ASP B O 1
ATOM 1403 N N . SER B 1 34 ? -0.528 -24.312 -13.25 1 97 34 SER B N 1
ATOM 1404 C CA . SER B 1 34 ? -1.012 -25.047 -12.094 1 97 34 SER B CA 1
ATOM 1405 C C . SER B 1 34 ? 0.118 -25.344 -11.109 1 97 34 SER B C 1
ATOM 1407 O O . SER B 1 34 ? 0.028 -26.266 -10.305 1 97 34 SER B O 1
ATOM 1409 N N . THR B 1 35 ? 1.172 -24.594 -11.156 1 97.5 35 THR B N 1
ATOM 1410 C CA . THR B 1 35 ? 2.312 -24.891 -10.297 1 97.5 35 THR B CA 1
ATOM 1411 C C . THR B 1 35 ? 2.309 -24.016 -9.062 1 97.5 35 THR B C 1
ATOM 1413 O O . THR B 1 35 ? 2.965 -24.328 -8.062 1 97.5 35 THR B O 1
ATOM 1416 N N . THR B 1 36 ? 1.591 -22.922 -9.117 1 98.5 36 THR B N 1
ATOM 1417 C CA . THR B 1 36 ? 1.615 -21.984 -8.008 1 98.5 36 THR B CA 1
ATOM 1418 C C . THR B 1 36 ? 0.198 -21.641 -7.559 1 98.5 36 THR B C 1
ATOM 1420 O O . THR B 1 36 ? -0.662 -21.312 -8.383 1 98.5 36 THR B O 1
ATOM 1423 N N . SER B 1 37 ? -0.001 -21.75 -6.238 1 98.75 37 SER B N 1
ATOM 1424 C CA . SER B 1 37 ? -1.254 -21.297 -5.641 1 98.75 37 SER B CA 1
ATOM 1425 C C . SER B 1 37 ? -1.109 -19.906 -5.043 1 98.75 37 SER B C 1
ATOM 1427 O O . SER B 1 37 ? -0.042 -19.547 -4.543 1 98.75 37 SER B O 1
ATOM 1429 N N . ILE B 1 38 ? -2.24 -19.141 -5.109 1 98.81 38 ILE B N 1
ATOM 1430 C CA . ILE B 1 38 ? -2.191 -17.75 -4.637 1 98.81 38 ILE B CA 1
ATOM 1431 C C . ILE B 1 38 ? -3.367 -17.484 -3.699 1 98.81 38 ILE B C 1
ATOM 1433 O O . ILE B 1 38 ? -4.477 -17.984 -3.932 1 98.81 38 ILE B O 1
ATOM 1437 N N . THR B 1 39 ? -3.107 -16.859 -2.621 1 98.56 39 THR B N 1
ATOM 1438 C CA . THR B 1 39 ? -4.074 -16.141 -1.794 1 98.56 39 THR B CA 1
ATOM 1439 C C . THR B 1 39 ? -3.73 -14.656 -1.718 1 98.56 39 THR B C 1
ATOM 1441 O O . THR B 1 39 ? -2.645 -14.289 -1.268 1 98.56 39 THR B O 1
ATOM 1444 N N . LEU B 1 40 ? -4.68 -13.82 -2.174 1 98.12 40 LEU B N 1
ATOM 1445 C CA . LEU B 1 40 ? -4.363 -12.398 -2.334 1 98.12 40 LEU B CA 1
ATOM 1446 C C . LEU B 1 40 ? -5.516 -11.531 -1.848 1 98.12 40 LEU B C 1
ATOM 1448 O O . LEU B 1 40 ? -6.656 -11.703 -2.275 1 98.12 40 LEU B O 1
ATOM 1452 N N . ASP B 1 41 ? -5.195 -10.664 -0.947 1 95.94 41 ASP B N 1
ATOM 1453 C CA . ASP B 1 41 ? -6.113 -9.586 -0.594 1 95.94 41 ASP B CA 1
ATOM 1454 C C . ASP B 1 41 ? -5.934 -8.391 -1.524 1 95.94 41 ASP B C 1
ATOM 1456 O O . ASP B 1 41 ? -4.809 -7.953 -1.777 1 95.94 41 ASP B O 1
ATOM 1460 N N . ILE B 1 42 ? -7.043 -7.871 -2.07 1 94.94 42 ILE B N 1
ATOM 1461 C CA . ILE B 1 42 ? -6.953 -6.723 -2.963 1 94.94 42 ILE B CA 1
ATOM 1462 C C . ILE B 1 42 ? -8 -5.684 -2.57 1 94.94 42 ILE B C 1
ATOM 1464 O O . ILE B 1 42 ? -9.031 -6.023 -1.976 1 94.94 42 ILE B O 1
ATOM 1468 N N . ASN B 1 43 ? -7.68 -4.43 -2.842 1 91.69 43 ASN B N 1
ATOM 1469 C CA . ASN B 1 43 ? -8.711 -3.398 -2.742 1 91.69 43 ASN B CA 1
ATOM 1470 C C . ASN B 1 43 ? -9.727 -3.516 -3.869 1 91.69 43 ASN B C 1
ATOM 1472 O O . ASN B 1 43 ? -9.398 -3.293 -5.035 1 91.69 43 ASN B O 1
ATOM 1476 N N . SER B 1 44 ? -10.891 -3.854 -3.52 1 89.81 44 SER B N 1
ATOM 1477 C CA . SER B 1 44 ? -11.906 -4.168 -4.516 1 89.81 44 SER B CA 1
ATOM 1478 C C . SER B 1 44 ? -12.352 -2.918 -5.266 1 89.81 44 SER B C 1
ATOM 1480 O O . SER B 1 44 ? -12.93 -3.014 -6.352 1 89.81 44 SER B O 1
ATOM 1482 N N . GLU B 1 45 ? -12.133 -1.769 -4.73 1 84.69 45 GLU B N 1
ATOM 1483 C CA . GLU B 1 45 ? -12.484 -0.519 -5.398 1 84.69 45 GLU B CA 1
ATOM 1484 C C . GLU B 1 45 ? -11.43 -0.13 -6.434 1 84.69 45 GLU B C 1
ATOM 1486 O O . GLU B 1 45 ? -11.766 0.399 -7.496 1 84.69 45 GLU B O 1
ATOM 1491 N N . LEU B 1 46 ? -10.289 -0.402 -6.125 1 84.88 46 LEU B N 1
ATOM 1492 C CA . LEU B 1 46 ? -9.195 -0.016 -7.008 1 84.88 46 LEU B CA 1
ATOM 1493 C C . LEU B 1 46 ? -8.945 -1.083 -8.07 1 84.88 46 LEU B C 1
ATOM 1495 O O . LEU B 1 46 ? -8.508 -0.772 -9.18 1 84.88 46 LEU B O 1
ATOM 1499 N N . TYR B 1 47 ? -9.18 -2.287 -7.727 1 91.25 47 TYR B N 1
ATOM 1500 C CA . TYR B 1 47 ? -8.961 -3.396 -8.648 1 91.25 47 TYR B CA 1
ATOM 1501 C C . TYR B 1 47 ? -10.102 -4.402 -8.578 1 91.25 47 TYR B C 1
ATOM 1503 O O . TYR B 1 47 ? -9.938 -5.5 -8.039 1 91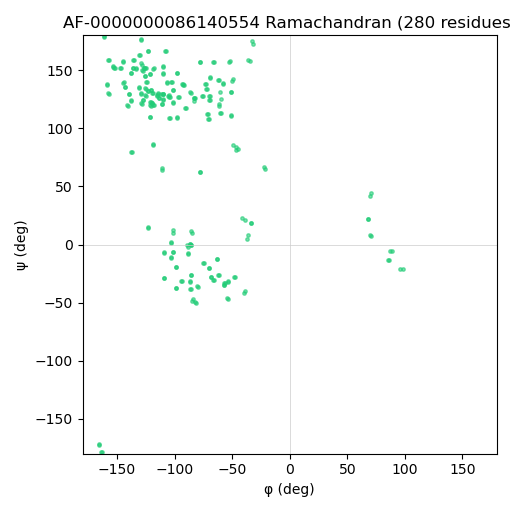.25 47 TYR B O 1
ATOM 1511 N N . PRO B 1 48 ? -11.164 -4.066 -9.234 1 90.44 48 PRO B N 1
ATOM 1512 C CA . PRO B 1 48 ? -12.289 -5.004 -9.227 1 90.44 48 PRO B CA 1
ATOM 1513 C C . PRO B 1 48 ? -12.016 -6.273 -10.023 1 90.44 48 PRO B C 1
ATOM 1515 O O . PRO B 1 48 ? -11.57 -6.199 -11.172 1 90.44 48 PRO B O 1
ATOM 1518 N N . ILE B 1 49 ? -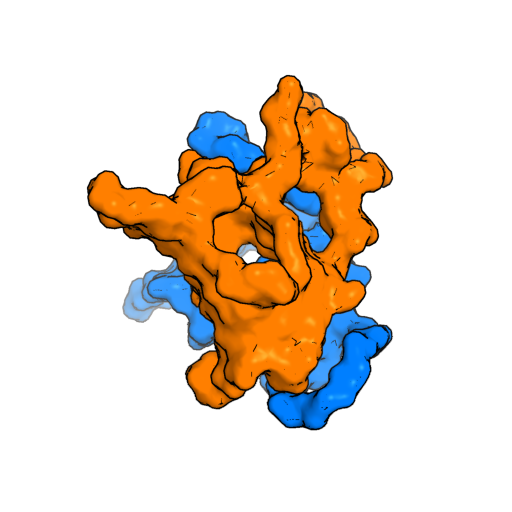12.227 -7.402 -9.383 1 92.94 49 ILE B N 1
ATOM 1519 C CA . ILE B 1 49 ? -12.031 -8.695 -10.031 1 92.94 49 ILE B CA 1
ATOM 1520 C C . ILE B 1 49 ? -13.07 -9.688 -9.531 1 92.94 49 ILE B C 1
ATOM 1522 O O . ILE B 1 49 ? -13.406 -9.703 -8.344 1 92.94 49 ILE B O 1
ATOM 1526 N N . GLY B 1 50 ? -13.586 -10.477 -10.445 1 90.94 50 GLY B N 1
ATOM 1527 C CA . GLY B 1 50 ? -14.625 -11.43 -10.102 1 90.94 50 GLY B CA 1
ATOM 1528 C C . GLY B 1 50 ? -14.141 -12.867 -10.094 1 90.94 50 GLY B C 1
ATOM 1529 O O . GLY B 1 50 ? -13.031 -13.156 -10.547 1 90.94 50 GLY B O 1
ATOM 1530 N N . ASN B 1 51 ? -15.062 -13.703 -9.484 1 92.44 51 ASN B N 1
ATOM 1531 C CA . ASN B 1 51 ? -14.797 -15.133 -9.539 1 92.44 51 ASN B CA 1
ATOM 1532 C C . ASN B 1 51 ? -14.688 -15.633 -10.977 1 92.44 51 ASN B C 1
ATOM 1534 O O . ASN B 1 51 ? -15.461 -15.211 -11.844 1 92.44 51 ASN B O 1
ATOM 1538 N N . GLY B 1 52 ? -13.711 -16.531 -11.25 1 94.81 52 GLY B N 1
ATOM 1539 C CA . GLY B 1 52 ? -13.531 -17.109 -12.578 1 94.81 52 GLY B CA 1
ATOM 1540 C C . GLY B 1 52 ? -12.68 -16.25 -13.492 1 94.81 52 GLY B C 1
ATOM 1541 O O . GLY B 1 52 ? -12.242 -16.719 -14.547 1 94.81 52 GLY B O 1
ATOM 1542 N N . GLU B 1 53 ? -12.43 -15.047 -13.133 1 96 53 GLU B N 1
ATOM 1543 C CA . GLU B 1 53 ? -11.617 -14.164 -13.969 1 96 53 GLU B CA 1
ATOM 1544 C C . GLU B 1 53 ? -10.133 -14.477 -13.82 1 96 53 GLU B C 1
ATOM 1546 O O . GLU B 1 53 ? -9.719 -15.109 -12.844 1 96 53 GLU B O 1
ATOM 1551 N N . SER B 1 54 ? -9.406 -14.062 -14.883 1 97.88 54 SER B N 1
ATOM 1552 C CA . SER B 1 54 ? -7.953 -14.203 -14.883 1 97.88 54 SER B CA 1
ATOM 1553 C C . SER B 1 54 ? -7.266 -12.844 -14.766 1 97.88 54 SER B C 1
ATOM 1555 O O . SER B 1 54 ? -7.855 -11.812 -15.102 1 97.88 54 SER B O 1
ATOM 1557 N N . PHE B 1 55 ? -6.105 -12.859 -14.234 1 97.81 55 PHE B N 1
ATOM 1558 C CA . PHE B 1 55 ? -5.285 -11.656 -14.18 1 97.81 55 PHE B CA 1
ATOM 1559 C C . PHE B 1 55 ? -3.807 -12 -14.281 1 97.81 55 PHE B C 1
ATOM 1561 O O . PHE B 1 55 ? -3.4 -13.117 -13.938 1 97.81 55 PHE B O 1
ATOM 1568 N N . ASN B 1 56 ? -3.055 -11.086 -14.797 1 98.31 56 ASN B N 1
ATOM 1569 C CA . ASN B 1 56 ? -1.599 -11.18 -14.82 1 98.31 56 ASN B CA 1
ATOM 1570 C C . ASN B 1 56 ? -0.973 -10.492 -13.609 1 98.31 56 ASN B C 1
ATOM 1572 O O . ASN B 1 56 ? -1.428 -9.43 -13.188 1 98.31 56 ASN B O 1
ATOM 1576 N N . MET B 1 57 ? 0.036 -11.164 -13.047 1 98.38 57 MET B N 1
ATOM 1577 C CA . MET B 1 57 ? 0.771 -10.609 -11.914 1 98.38 57 MET B CA 1
ATOM 1578 C C . MET B 1 57 ? 2.262 -10.516 -12.227 1 98.38 57 MET B C 1
ATOM 1580 O O . MET B 1 57 ? 2.85 -11.461 -12.75 1 98.38 57 MET B O 1
ATOM 1584 N N . LEU B 1 58 ? 2.773 -9.375 -11.93 1 97.88 58 LEU B N 1
ATOM 1585 C CA . LEU B 1 58 ? 4.219 -9.18 -11.953 1 97.88 58 LEU B CA 1
ATOM 1586 C C . LEU B 1 58 ? 4.723 -8.734 -10.586 1 97.88 58 LEU B C 1
ATOM 1588 O O . LEU B 1 58 ? 4.18 -7.793 -9.992 1 97.88 58 LEU B O 1
ATOM 1592 N N . MET B 1 59 ? 5.668 -9.5 -10 1 97.56 59 MET B N 1
ATOM 1593 C CA . MET B 1 59 ? 6.438 -9.062 -8.844 1 97.56 59 MET B CA 1
ATOM 1594 C C . MET B 1 59 ? 7.785 -8.492 -9.266 1 97.56 59 MET B C 1
ATOM 1596 O O . MET B 1 59 ? 8.531 -9.133 -10.008 1 97.56 59 MET B O 1
ATOM 1600 N N . ALA B 1 60 ? 8.07 -7.254 -8.805 1 96.06 60 ALA B N 1
ATOM 1601 C CA . ALA B 1 60 ? 9.281 -6.578 -9.273 1 96.06 60 ALA B CA 1
ATOM 1602 C C . ALA B 1 60 ? 10.016 -5.902 -8.117 1 96.06 60 ALA B C 1
ATOM 1604 O O . ALA B 1 60 ? 9.391 -5.5 -7.129 1 96.06 60 ALA B O 1
ATOM 1605 N N . SER B 1 61 ? 11.336 -5.758 -8.227 1 93.25 61 SER B N 1
ATOM 1606 C CA . SER B 1 61 ? 12.141 -5.105 -7.203 1 93.25 61 SER B CA 1
ATOM 1607 C C . SER B 1 61 ? 12.172 -3.594 -7.398 1 93.25 61 SER B C 1
ATOM 1609 O O . SER B 1 61 ? 12.484 -2.848 -6.473 1 93.25 61 SER B O 1
ATOM 1611 N N . THR B 1 62 ? 11.977 -3.188 -8.648 1 90.38 62 THR B N 1
ATOM 1612 C CA . THR B 1 62 ? 11.93 -1.772 -9 1 90.38 62 THR B CA 1
ATOM 1613 C C . THR B 1 62 ? 10.93 -1.526 -10.125 1 90.38 62 THR B C 1
ATOM 1615 O O . THR B 1 62 ? 10.57 -2.451 -10.852 1 90.38 62 THR B O 1
ATOM 1618 N N . LEU B 1 63 ? 10.438 -0.281 -10.242 1 89.19 63 LEU B N 1
ATOM 1619 C CA . LEU B 1 63 ? 9.508 0.086 -11.312 1 89.19 63 LEU B CA 1
ATOM 1620 C C . LEU B 1 63 ? 10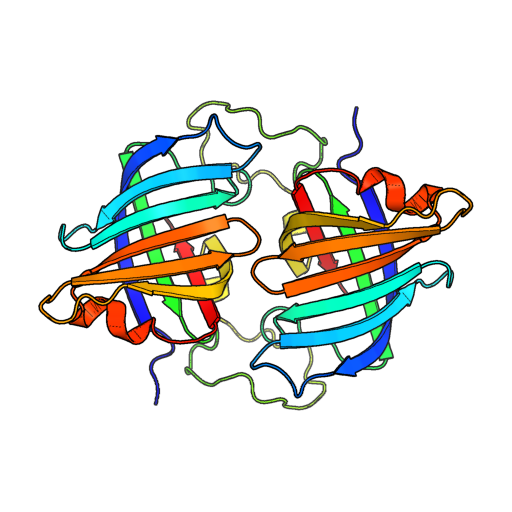.258 0.545 -12.555 1 89.19 63 LEU B C 1
ATOM 1622 O O . LEU B 1 63 ? 9.656 0.75 -13.609 1 89.19 63 LEU B O 1
ATOM 1626 N N . ASN B 1 64 ? 11.578 0.681 -12.383 1 86.69 64 ASN B N 1
ATOM 1627 C CA . ASN B 1 64 ? 12.367 1.144 -13.523 1 86.69 64 ASN B CA 1
ATOM 1628 C C . ASN B 1 64 ? 12.484 0.069 -14.602 1 86.69 64 ASN B C 1
ATOM 1630 O O . ASN B 1 64 ? 12.836 -1.075 -14.305 1 86.69 64 ASN B O 1
ATOM 1634 N N . LEU B 1 65 ? 12.266 0.491 -15.781 1 84.44 65 LEU B N 1
ATOM 1635 C CA . LEU B 1 65 ? 12.266 -0.451 -16.891 1 84.44 65 LEU B CA 1
ATOM 1636 C C . LEU B 1 65 ? 13.664 -0.997 -17.141 1 84.44 65 LEU B C 1
ATOM 1638 O O . LEU B 1 65 ? 13.82 -2.119 -17.625 1 84.44 65 LEU B O 1
ATOM 1642 N N . ASP B 1 66 ? 14.617 -0.178 -16.781 1 82.25 66 ASP B N 1
ATOM 1643 C CA . ASP B 1 66 ? 15.992 -0.627 -17.031 1 82.25 66 ASP B CA 1
ATOM 1644 C C . ASP B 1 66 ? 16.531 -1.42 -15.836 1 82.25 66 ASP B C 1
ATOM 1646 O O . ASP B 1 66 ? 17.703 -1.788 -15.805 1 82.25 66 ASP B O 1
ATOM 1650 N N . GLY B 1 67 ? 15.734 -1.545 -14.859 1 81.81 67 GLY B N 1
ATOM 1651 C CA . GLY B 1 67 ? 16.062 -2.404 -13.727 1 81.81 67 GLY B CA 1
ATOM 1652 C C . 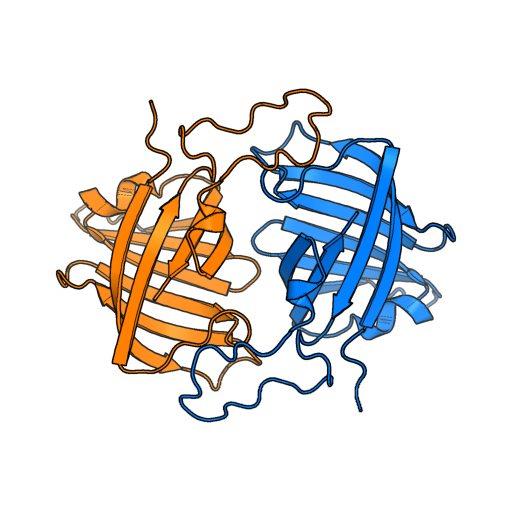GLY B 1 67 ? 16.875 -1.7 -12.664 1 81.81 67 GLY B C 1
ATOM 1653 O O . GLY B 1 67 ? 17.219 -2.299 -11.641 1 81.81 67 GLY B O 1
ATOM 1654 N N . THR B 1 68 ? 17.219 -0.529 -12.984 1 77.56 68 THR B N 1
ATOM 1655 C CA . THR B 1 68 ? 18.016 0.205 -12.008 1 77.56 68 THR B CA 1
ATOM 1656 C C . THR B 1 68 ? 17.188 0.552 -10.781 1 77.56 68 THR B C 1
ATOM 1658 O O . THR B 1 68 ? 15.969 0.715 -10.875 1 77.56 68 THR B O 1
ATOM 1661 N N . LYS B 1 69 ? 17.938 0.457 -9.664 1 70.88 69 LYS B N 1
ATOM 1662 C CA . LYS B 1 69 ? 17.312 0.905 -8.43 1 70.88 69 LYS B CA 1
ATOM 1663 C C . LYS B 1 69 ? 17.422 2.418 -8.266 1 70.88 69 LYS B C 1
ATOM 1665 O O . LYS B 1 69 ? 18.391 3.023 -8.734 1 70.88 69 LYS B O 1
ATOM 1670 N N . ASP B 1 70 ? 16.359 3.127 -8.109 1 58.66 70 ASP B N 1
ATOM 1671 C CA . ASP B 1 70 ? 16.438 4.582 -8.008 1 58.66 70 ASP B CA 1
ATOM 1672 C C . ASP B 1 70 ? 17.562 5.004 -7.066 1 58.66 70 ASP B C 1
ATOM 1674 O O . ASP B 1 70 ? 17.625 4.57 -5.918 1 58.66 70 ASP B O 1
ATOM 1678 N N . GLU B 1 71 ? 18.812 5.047 -7.555 1 46.81 71 GLU B N 1
ATOM 1679 C CA . GLU B 1 71 ? 19.812 5.766 -6.758 1 46.81 71 GLU B CA 1
ATOM 1680 C C . GLU B 1 71 ? 19.297 7.148 -6.359 1 46.81 71 GLU B C 1
ATOM 1682 O O . GLU B 1 71 ? 18.422 7.711 -7.031 1 46.81 71 GLU B O 1
ATOM 1687 N N . ALA B 1 72 ? 19.641 7.625 -5.035 1 44.34 72 ALA B N 1
ATOM 1688 C CA . ALA B 1 72 ? 19.453 8.984 -4.539 1 44.34 72 ALA B CA 1
ATOM 1689 C C . ALA B 1 72 ? 19.641 10.008 -5.66 1 44.34 72 ALA B C 1
ATOM 1691 O O . ALA B 1 72 ? 20.656 10.695 -5.723 1 44.34 72 ALA B O 1
ATOM 1692 N N . GLN B 1 73 ? 19.594 9.797 -6.844 1 39.34 73 GLN B N 1
ATOM 1693 C CA . GLN B 1 73 ? 20.031 10.961 -7.602 1 39.34 73 GLN B CA 1
ATOM 1694 C C . GLN B 1 73 ? 19.266 12.211 -7.176 1 39.34 73 GLN B C 1
ATOM 1696 O O . GLN B 1 73 ? 18.141 12.109 -6.652 1 39.34 73 GLN B O 1
ATOM 1701 N N . GLY B 1 74 ? 19.859 13.516 -7.422 1 37.19 74 GLY B N 1
ATOM 1702 C CA . GLY B 1 74 ? 19.406 14.883 -7.246 1 37.19 74 GLY B CA 1
ATOM 1703 C C . GLY B 1 74 ? 17.922 15.047 -7.461 1 37.19 74 GLY B C 1
ATOM 1704 O O . GLY B 1 74 ? 17.234 14.094 -7.844 1 37.19 74 GLY B O 1
ATOM 1705 N N . TRP B 1 75 ? 17.422 16.406 -7.172 1 34.34 75 TRP B N 1
ATOM 1706 C CA . TRP B 1 75 ? 16.109 17.016 -7.359 1 34.34 75 TRP B CA 1
ATOM 1707 C C . TRP B 1 75 ? 15.5 16.609 -8.695 1 34.34 75 TRP B C 1
ATOM 1709 O O . TRP B 1 75 ? 15.602 17.328 -9.688 1 34.34 75 TRP B O 1
ATOM 1719 N N . ARG B 1 76 ? 15.906 15.516 -9.266 1 38.91 76 ARG B N 1
ATOM 1720 C CA . ARG B 1 76 ? 15.32 15.453 -10.602 1 38.91 76 ARG B CA 1
ATOM 1721 C C . ARG B 1 76 ? 13.797 15.461 -10.539 1 38.91 76 ARG B C 1
ATOM 1723 O O . ARG B 1 76 ? 13.211 14.82 -9.664 1 38.91 76 ARG B O 1
ATOM 1730 N N . PRO B 1 77 ? 13.078 16.375 -11.211 1 40.84 77 PRO B N 1
ATOM 1731 C CA . PRO B 1 77 ? 11.633 16.562 -11.359 1 40.84 77 PRO B CA 1
ATOM 1732 C C . PRO B 1 77 ? 10.867 15.242 -11.383 1 40.84 77 PRO B C 1
ATOM 1734 O O . PRO B 1 77 ? 11.453 14.188 -11.648 1 40.84 77 PRO B O 1
ATOM 1737 N N . LYS B 1 78 ? 9.633 15.102 -11.102 1 45.56 78 LYS B N 1
ATOM 1738 C CA . LYS B 1 78 ? 8.656 14.078 -11.461 1 45.56 78 LYS B CA 1
ATOM 1739 C C . LYS B 1 78 ? 9.094 13.32 -12.711 1 45.56 78 LYS B C 1
ATOM 1741 O O . LYS B 1 78 ? 9.102 13.883 -13.805 1 45.56 78 LYS B O 1
ATOM 1746 N N . ASN B 1 79 ? 10.188 12.531 -12.789 1 47.84 79 ASN B N 1
ATOM 1747 C CA . ASN B 1 79 ? 10.602 11.938 -14.055 1 47.84 79 ASN B CA 1
ATOM 1748 C C . ASN B 1 79 ? 9.438 11.258 -14.766 1 47.84 79 ASN B C 1
ATOM 1750 O O . ASN B 1 79 ? 8.852 10.312 -14.242 1 47.84 79 ASN B O 1
ATOM 1754 N N . ASP B 1 80 ? 8.75 12.055 -15.477 1 56.22 80 ASP B N 1
ATOM 1755 C CA . ASP B 1 80 ? 7.801 11.68 -16.516 1 56.22 80 ASP B CA 1
ATOM 1756 C C . ASP B 1 80 ? 8.281 10.445 -17.281 1 56.22 80 ASP B C 1
ATOM 1758 O O . ASP B 1 80 ? 7.754 10.125 -18.344 1 56.22 80 ASP B O 1
ATOM 1762 N N . ALA B 1 81 ? 9.375 9.859 -16.734 1 63.03 81 ALA B N 1
ATOM 1763 C CA . ALA B 1 81 ? 9.844 8.734 -17.531 1 63.03 81 ALA B CA 1
ATOM 1764 C C . ALA B 1 81 ? 8.922 7.527 -17.375 1 63.03 81 ALA B C 1
ATOM 1766 O O . ALA B 1 81 ? 8.336 7.328 -16.312 1 63.03 81 ALA B O 1
ATOM 1767 N N . PRO B 1 82 ? 8.695 6.922 -18.5 1 78.25 82 PRO B N 1
ATOM 1768 C CA . PRO B 1 82 ? 7.867 5.715 -18.469 1 78.25 82 PRO B CA 1
ATOM 1769 C C . PRO B 1 82 ? 8.336 4.703 -17.438 1 78.25 82 PRO B C 1
ATOM 1771 O O . PRO B 1 82 ? 9.539 4.586 -17.172 1 78.25 82 PRO B O 1
ATOM 1774 N N . SER B 1 83 ? 7.5 4.133 -16.562 1 85.56 83 SER B N 1
ATOM 1775 C CA . SER B 1 83 ? 7.789 3.104 -15.562 1 85.56 83 SER B CA 1
ATOM 1776 C C . SER B 1 83 ? 6.891 1.886 -15.758 1 85.56 83 SER B C 1
ATOM 1778 O O . SER B 1 83 ? 5.957 1.915 -16.562 1 85.56 83 SER B O 1
ATOM 1780 N N . LEU B 1 84 ? 7.234 0.784 -15.102 1 86.69 84 LEU B N 1
ATOM 1781 C CA . LEU B 1 84 ? 6.398 -0.411 -15.117 1 86.69 84 LEU B CA 1
ATOM 1782 C C . LEU B 1 84 ? 4.969 -0.082 -14.695 1 86.69 84 LEU B C 1
ATOM 1784 O O . LEU B 1 84 ? 4.016 -0.677 -15.203 1 86.69 84 LEU B O 1
ATOM 1788 N N . ALA B 1 85 ? 4.859 0.886 -13.844 1 86.62 85 ALA B N 1
ATOM 1789 C CA . ALA B 1 85 ? 3.561 1.241 -13.289 1 86.62 85 ALA B CA 1
ATOM 1790 C C . ALA B 1 85 ? 2.604 1.714 -14.375 1 86.62 85 ALA B C 1
ATOM 1792 O O . ALA B 1 85 ? 1.391 1.514 -14.273 1 86.62 85 ALA B O 1
ATOM 1793 N N . ASP B 1 86 ? 3.131 2.23 -15.438 1 85.56 86 ASP B N 1
ATOM 1794 C CA . ASP B 1 86 ? 2.324 2.783 -16.516 1 85.56 86 ASP B CA 1
ATOM 1795 C C . ASP B 1 86 ? 1.681 1.672 -17.344 1 85.56 86 ASP B C 1
ATOM 1797 O O . ASP B 1 86 ? 0.729 1.917 -18.094 1 85.56 86 ASP B O 1
ATOM 1801 N N . MET B 1 87 ? 2.182 0.5 -17.188 1 89.81 87 MET B N 1
ATOM 1802 C CA . MET B 1 87 ? 1.769 -0.608 -18.047 1 89.81 87 MET B CA 1
ATOM 1803 C C . MET B 1 87 ? 0.808 -1.536 -17.312 1 89.81 87 MET B C 1
ATOM 1805 O O . MET B 1 87 ? 0.322 -2.514 -17.875 1 89.81 87 MET B O 1
ATOM 1809 N N . TRP B 1 88 ? 0.502 -1.189 -16.125 1 92.38 88 TRP B N 1
ATOM 1810 C CA . TRP B 1 88 ? -0.289 -2.084 -15.281 1 92.38 88 TRP B CA 1
ATOM 1811 C C . TRP B 1 88 ? -1.458 -1.341 -14.648 1 92.38 88 TRP B C 1
ATOM 1813 O O . TRP B 1 88 ? -1.472 -0.108 -14.609 1 92.38 88 TRP B O 1
ATOM 1823 N N . ASP B 1 89 ? -2.412 -2.064 -14.156 1 89.25 89 ASP B N 1
ATOM 1824 C CA . ASP B 1 89 ? -3.664 -1.487 -13.68 1 89.25 89 ASP B CA 1
ATOM 1825 C C . ASP B 1 89 ? -3.602 -1.219 -12.172 1 89.25 89 ASP B C 1
ATOM 1827 O O . ASP B 1 89 ? -4.301 -0.338 -11.664 1 89.25 89 ASP B O 1
ATOM 1831 N N . TYR B 1 90 ? -2.896 -2.01 -11.5 1 92.25 90 TYR B N 1
ATOM 1832 C CA . TYR B 1 90 ? -2.885 -2.012 -10.039 1 92.25 90 TYR B CA 1
ATOM 1833 C C . TYR B 1 90 ? -1.476 -2.238 -9.508 1 92.25 90 TYR B C 1
ATOM 1835 O O . TYR B 1 90 ? -0.82 -3.219 -9.859 1 92.25 90 TYR B O 1
ATOM 1843 N N . VAL B 1 91 ? -0.99 -1.24 -8.75 1 92.12 91 VAL B N 1
ATOM 1844 C CA . VAL B 1 91 ? 0.387 -1.3 -8.273 1 92.12 91 VAL B CA 1
ATOM 1845 C C . VAL B 1 91 ? 0.415 -1.158 -6.75 1 92.12 91 VAL B C 1
ATOM 1847 O O . VAL B 1 91 ? -0.215 -0.256 -6.195 1 92.12 91 VAL B O 1
ATOM 1850 N N . CYS B 1 92 ? 1.087 -2.09 -6.031 1 93.25 92 CYS B N 1
ATOM 1851 C CA . CYS B 1 92 ? 1.334 -2.023 -4.598 1 93.25 92 CYS B CA 1
ATOM 1852 C C . CYS B 1 92 ? 2.818 -2.178 -4.289 1 93.25 92 CYS B C 1
ATOM 1854 O O . CYS B 1 92 ? 3.568 -2.738 -5.094 1 93.25 92 CYS B O 1
ATOM 1856 N N . TYR B 1 93 ? 3.227 -1.613 -3.232 1 90.38 93 TYR B N 1
ATOM 1857 C CA . TYR B 1 93 ? 4.551 -1.777 -2.645 1 90.38 93 TYR B CA 1
ATOM 1858 C C . TYR B 1 93 ? 4.457 -2.328 -1.228 1 90.38 93 TYR B C 1
ATOM 1860 O O . TYR B 1 93 ? 3.611 -1.894 -0.441 1 90.38 93 TYR B O 1
ATOM 1868 N N . GLY B 1 94 ? 5.293 -3.348 -0.952 1 93.56 94 GLY B N 1
ATOM 1869 C CA . GLY B 1 94 ? 5.129 -3.955 0.359 1 93.56 94 GLY B CA 1
ATOM 1870 C C . GLY B 1 94 ? 6.336 -4.758 0.801 1 93.56 94 GLY B C 1
ATOM 1871 O O . GLY B 1 94 ? 7.363 -4.766 0.121 1 93.56 94 GLY B O 1
ATOM 1872 N N . LYS B 1 95 ? 6.223 -5.316 2.037 1 92.75 95 LYS B N 1
ATOM 1873 C CA . LYS B 1 95 ? 7.301 -6.039 2.705 1 92.75 95 LYS B CA 1
ATOM 1874 C C . LYS B 1 95 ? 7.059 -7.547 2.658 1 92.75 95 LYS B C 1
ATOM 1876 O O . LYS B 1 95 ? 5.961 -8.016 2.957 1 92.75 95 LYS B O 1
ATOM 1881 N N . VAL B 1 96 ? 8.148 -8.289 2.145 1 95.88 96 VAL B N 1
ATOM 1882 C CA . VAL B 1 96 ? 8.133 -9.734 2.355 1 95.88 96 VAL B CA 1
ATOM 1883 C C . VAL B 1 96 ? 8.383 -10.047 3.832 1 95.88 96 VAL B C 1
ATOM 1885 O O . VAL B 1 96 ? 9.516 -9.961 4.309 1 95.88 96 VAL B O 1
ATOM 1888 N N . TYR B 1 97 ? 7.34 -10.477 4.504 1 94.56 97 TYR B N 1
ATOM 1889 C CA . TYR B 1 97 ? 7.492 -10.516 5.953 1 94.56 97 TYR B CA 1
ATOM 1890 C C . TYR B 1 97 ? 7.723 -11.938 6.445 1 94.56 97 TYR B C 1
ATOM 1892 O O . TYR B 1 97 ? 8.117 -12.148 7.594 1 94.56 97 TYR B O 1
ATOM 1900 N N . LYS B 1 98 ? 7.543 -12.961 5.59 1 96.44 98 LYS B N 1
ATOM 1901 C CA . LYS B 1 98 ? 7.754 -14.352 5.973 1 96.44 98 LYS B CA 1
ATOM 1902 C C . LYS B 1 98 ? 7.988 -15.234 4.75 1 96.44 98 LYS B C 1
ATOM 1904 O O . LYS B 1 98 ? 7.344 -15.055 3.715 1 96.44 98 LYS B O 1
ATOM 1909 N N . VAL B 1 99 ? 8.961 -16.141 4.852 1 96.62 99 VAL B N 1
ATOM 1910 C CA . VAL B 1 99 ? 9.18 -17.188 3.869 1 96.62 99 VAL B CA 1
ATOM 1911 C C . VAL B 1 99 ? 9.258 -18.547 4.574 1 96.62 99 VAL B C 1
ATOM 1913 O O . VAL B 1 99 ? 10.023 -18.719 5.523 1 96.62 99 VAL B O 1
ATOM 1916 N N . GLU B 1 100 ? 8.359 -19.406 4.16 1 96.12 100 GLU B N 1
ATOM 1917 C CA . GLU B 1 100 ? 8.43 -20.797 4.621 1 96.12 100 GLU B CA 1
ATOM 1918 C C . GLU B 1 100 ? 9.109 -21.688 3.59 1 96.12 100 GLU B C 1
ATOM 1920 O O . GLU B 1 100 ? 8.547 -21.953 2.523 1 96.12 100 GLU B O 1
ATOM 1925 N N . ASP B 1 101 ? 10.258 -22.109 3.92 1 92 101 ASP B N 1
ATOM 1926 C CA . ASP B 1 101 ? 11.078 -22.969 3.072 1 92 101 ASP B CA 1
ATOM 1927 C C . ASP B 1 101 ? 11.352 -24.297 3.748 1 92 101 ASP B C 1
ATOM 1929 O O . ASP B 1 101 ? 12.336 -24.438 4.484 1 92 101 ASP B O 1
ATOM 1933 N N . PRO B 1 102 ? 10.445 -25.188 3.568 1 84.19 102 PRO B N 1
ATOM 1934 C CA . PRO B 1 102 ? 10.711 -26.484 4.215 1 84.19 102 PRO B CA 1
ATOM 1935 C C . PRO B 1 102 ? 11.977 -27.156 3.697 1 84.19 102 PRO B C 1
ATOM 1937 O O . PRO B 1 102 ? 12.32 -27.016 2.521 1 84.19 102 PRO B O 1
ATOM 1940 N N . GLU B 1 103 ? 12.984 -27.438 4.438 1 73.88 103 GLU B N 1
ATOM 1941 C CA . GLU B 1 103 ? 14.289 -28.016 4.145 1 73.88 103 GLU B CA 1
ATOM 1942 C C . GLU B 1 103 ? 14.18 -29.125 3.107 1 73.88 103 GLU B C 1
ATOM 1944 O O . GLU B 1 103 ? 15.055 -29.25 2.244 1 73.88 103 GLU B O 1
ATOM 1949 N N . ASP B 1 104 ? 13.336 -29.844 3.143 1 66.38 104 ASP B N 1
ATOM 1950 C CA . ASP B 1 104 ? 13.352 -31.078 2.357 1 66.38 104 ASP B CA 1
ATOM 1951 C C . ASP B 1 104 ? 12.492 -30.938 1.105 1 66.38 104 ASP B C 1
ATOM 1953 O O . ASP B 1 104 ? 12.289 -31.922 0.373 1 66.38 104 ASP B O 1
ATOM 1957 N N . GLY B 1 105 ? 12.016 -29.609 0.781 1 70.69 105 GLY B N 1
ATOM 1958 C CA . GLY B 1 105 ? 11.047 -29.625 -0.304 1 70.69 105 GLY B CA 1
ATOM 1959 C C . GLY B 1 105 ? 11.367 -28.641 -1.409 1 70.69 105 GLY B C 1
ATOM 1960 O O . GLY B 1 105 ? 12.281 -27.828 -1.274 1 70.69 105 GLY B O 1
ATOM 1961 N N . ASP B 1 106 ? 10.844 -28.938 -2.613 1 88.44 106 ASP B N 1
ATOM 1962 C CA . ASP B 1 106 ? 10.992 -28.125 -3.814 1 88.44 106 ASP B CA 1
ATOM 1963 C C . ASP B 1 106 ? 9.922 -27.047 -3.879 1 88.44 106 ASP B C 1
ATOM 1965 O O . ASP B 1 106 ? 9.75 -26.391 -4.91 1 88.44 106 ASP B O 1
ATOM 1969 N N . ARG B 1 107 ? 9.242 -26.922 -2.717 1 95.12 107 ARG B N 1
ATOM 1970 C CA . ARG B 1 107 ? 8.188 -25.922 -2.705 1 95.12 107 ARG B CA 1
ATOM 1971 C C . ARG B 1 107 ? 8.375 -24.938 -1.557 1 95.12 107 ARG B C 1
ATOM 1973 O O . ARG B 1 107 ? 8.859 -25.312 -0.484 1 95.12 107 ARG B O 1
ATOM 1980 N N . ILE B 1 108 ? 8.039 -23.672 -1.753 1 97.44 108 ILE B N 1
ATOM 1981 C CA . ILE B 1 108 ? 8.133 -22.672 -0.701 1 97.44 108 ILE B CA 1
ATOM 1982 C C . ILE B 1 108 ? 6.871 -21.812 -0.7 1 97.44 108 ILE B C 1
ATOM 1984 O O . ILE B 1 108 ? 6.137 -21.766 -1.69 1 97.44 108 ILE B O 1
ATOM 1988 N N . LYS B 1 109 ? 6.621 -21.172 0.447 1 97.94 109 LYS B N 1
ATOM 1989 C CA . LYS B 1 109 ? 5.57 -20.172 0.59 1 97.94 109 LYS B CA 1
ATOM 1990 C C . LYS B 1 109 ? 6.16 -18.797 0.875 1 97.94 109 LYS B C 1
ATOM 1992 O O . LYS B 1 109 ? 7.055 -18.656 1.715 1 97.94 109 LYS B O 1
ATOM 1997 N N . VAL B 1 110 ? 5.727 -17.844 0.131 1 98.44 110 VAL B N 1
ATOM 1998 C CA . VAL B 1 110 ? 6.16 -16.469 0.313 1 98.44 110 VAL B CA 1
ATOM 1999 C C . VAL B 1 110 ? 4.977 -15.609 0.744 1 98.44 110 VAL B C 1
ATOM 2001 O O . VAL B 1 110 ? 3.924 -15.625 0.102 1 98.44 110 VAL B O 1
ATOM 2004 N N . TYR B 1 111 ? 5.184 -14.844 1.883 1 98.06 111 TYR B N 1
ATOM 2005 C CA . TYR B 1 111 ? 4.156 -13.961 2.418 1 98.06 111 TYR B CA 1
ATOM 2006 C C . TYR B 1 111 ? 4.578 -12.5 2.297 1 98.06 111 TYR B C 1
ATOM 2008 O O . TYR B 1 111 ? 5.672 -12.125 2.723 1 98.06 111 TYR B O 1
ATOM 2016 N N . VAL B 1 112 ? 3.703 -11.672 1.666 1 97.19 112 VAL B N 1
ATOM 2017 C CA . VAL B 1 112 ? 3.973 -10.25 1.467 1 97.19 112 VAL B CA 1
ATOM 2018 C C . VAL B 1 112 ? 2.836 -9.422 2.057 1 97.19 112 VAL B C 1
ATOM 2020 O O . VAL B 1 112 ? 1.661 -9.766 1.896 1 97.19 112 VAL B O 1
ATOM 2023 N N . SER B 1 113 ? 3.15 -8.281 2.727 1 94.19 113 SER B N 1
ATOM 2024 C CA . SER B 1 113 ? 2.182 -7.336 3.26 1 94.19 113 SER B CA 1
ATOM 2025 C C . SER B 1 113 ? 2.215 -6.02 2.488 1 94.19 113 SER B C 1
ATOM 2027 O O . SER B 1 113 ? 3.264 -5.379 2.389 1 94.19 113 SER B O 1
ATOM 2029 N N . PHE B 1 114 ? 1.049 -5.605 1.875 1 93.44 114 PHE B N 1
ATOM 2030 C CA . PHE B 1 114 ? 0.863 -4.332 1.187 1 93.44 114 PHE B CA 1
ATOM 2031 C C . PHE B 1 114 ? -0.081 -3.426 1.967 1 93.44 114 PHE B C 1
ATOM 2033 O O . PHE B 1 114 ? -1.138 -3.041 1.463 1 93.44 114 PHE B O 1
ATOM 2040 N N . GLY B 1 115 ? 0.283 -3.002 3.156 1 87.25 115 GLY B N 1
ATOM 2041 C CA . GLY B 1 115 ? -0.568 -2.121 3.941 1 87.25 115 GLY B CA 1
ATOM 2042 C C . GLY B 1 115 ? -1.816 -2.807 4.465 1 87.25 115 GLY B C 1
ATOM 2043 O O . GLY B 1 115 ? -2.926 -2.291 4.309 1 87.25 115 GLY B O 1
ATOM 2044 N N . GLY B 1 116 ? -1.702 -3.979 4.969 1 86.69 116 GLY B N 1
ATOM 2045 C CA . GLY B 1 116 ? -2.824 -4.738 5.496 1 86.69 116 GLY B CA 1
ATOM 2046 C C . GLY B 1 116 ? -3.404 -5.715 4.488 1 86.69 116 GLY B C 1
ATOM 2047 O O . GLY B 1 116 ? -4.102 -6.66 4.867 1 86.69 116 GLY B O 1
ATOM 2048 N N . LEU B 1 117 ? -3.148 -5.453 3.271 1 93.62 117 LEU B N 1
ATOM 2049 C CA . LEU B 1 117 ? -3.488 -6.414 2.229 1 93.62 117 LEU B CA 1
ATOM 2050 C C . LEU B 1 117 ? -2.4 -7.477 2.09 1 93.62 117 LEU B C 1
ATOM 2052 O O . LEU B 1 117 ? -1.238 -7.148 1.841 1 93.62 117 LEU B O 1
ATOM 2056 N N . LEU B 1 118 ? -2.828 -8.734 2.182 1 95.06 118 LEU B N 1
ATOM 2057 C CA . LEU B 1 118 ? -1.838 -9.805 2.299 1 95.06 118 LEU B CA 1
ATOM 2058 C C . LEU B 1 118 ? -1.788 -10.641 1.026 1 95.06 118 LEU B C 1
ATOM 2060 O O . LEU B 1 118 ? -2.803 -10.805 0.347 1 95.06 118 LEU B O 1
ATOM 2064 N N . LEU B 1 119 ? -0.608 -11.141 0.716 1 98.06 119 LEU B N 1
ATOM 2065 C CA . LEU B 1 119 ? -0.35 -12.078 -0.37 1 98.06 119 LEU B CA 1
ATOM 2066 C C . LEU B 1 119 ? 0.365 -13.32 0.145 1 98.06 119 LEU B C 1
ATOM 2068 O O . LEU B 1 119 ? 1.292 -13.227 0.952 1 98.06 119 LEU B O 1
ATOM 2072 N N . CYS B 1 120 ? -0.107 -14.461 -0.285 1 98.69 120 CYS B N 1
ATOM 2073 C CA . CYS B 1 120 ? 0.625 -15.711 -0.112 1 98.69 120 CYS B CA 1
ATOM 2074 C C . CYS B 1 120 ? 0.78 -16.438 -1.441 1 98.69 120 CYS B C 1
ATOM 2076 O O . CYS B 1 120 ? -0.206 -16.688 -2.139 1 98.69 120 CYS B O 1
ATOM 2078 N N . LEU B 1 121 ? 1.952 -16.719 -1.796 1 98.69 121 LEU B N 1
ATOM 2079 C CA . LEU B 1 121 ? 2.275 -17.578 -2.934 1 98.69 121 LEU B CA 1
ATOM 2080 C C . LEU B 1 121 ? 2.867 -18.906 -2.465 1 98.69 121 LEU B C 1
ATOM 2082 O O . LEU B 1 121 ? 3.777 -18.922 -1.634 1 98.69 121 LEU B O 1
ATOM 2086 N N . ASP B 1 122 ? 2.326 -19.906 -2.963 1 98.38 122 ASP B N 1
ATOM 2087 C CA . ASP B 1 122 ? 2.812 -21.266 -2.701 1 98.38 122 ASP B CA 1
ATOM 2088 C C . ASP B 1 122 ? 3.199 -21.969 -3.998 1 98.38 122 ASP B C 1
ATOM 2090 O O . ASP B 1 122 ? 2.334 -22.312 -4.809 1 98.38 122 ASP B O 1
ATOM 2094 N N . GLY B 1 123 ? 4.484 -22.188 -4.215 1 98.19 123 GLY B N 1
ATOM 2095 C CA . GLY B 1 123 ? 4.934 -22.734 -5.48 1 98.19 123 GLY B CA 1
ATOM 2096 C C . GLY B 1 123 ? 6.371 -23.234 -5.441 1 98.19 123 GLY B C 1
ATOM 2097 O O . GLY B 1 123 ? 6.953 -23.375 -4.367 1 98.19 123 GLY B O 1
ATOM 2098 N N . PRO B 1 124 ? 6.855 -23.578 -6.602 1 97.31 124 PRO B N 1
ATOM 2099 C CA . PRO B 1 124 ? 8.211 -24.125 -6.684 1 97.31 124 PRO B CA 1
ATOM 2100 C C . PRO B 1 124 ? 9.273 -23.125 -6.223 1 97.31 124 PRO B C 1
ATOM 2102 O O . PRO B 1 124 ? 9.172 -21.938 -6.512 1 97.31 124 PRO B O 1
ATOM 2105 N N . TYR B 1 125 ? 10.281 -23.719 -5.523 1 96.38 125 TYR B N 1
ATOM 2106 C CA . TYR B 1 125 ? 11.422 -22.922 -5.066 1 96.38 125 TYR B CA 1
ATOM 2107 C C . TYR B 1 125 ? 12.055 -22.172 -6.227 1 96.38 125 TYR B C 1
ATOM 2109 O O . TYR B 1 125 ? 12.352 -20.984 -6.105 1 96.38 125 TYR B O 1
ATOM 2117 N N . LYS B 1 126 ? 12.281 -22.812 -7.27 1 94.75 126 LYS B N 1
ATOM 2118 C CA . LYS B 1 126 ? 12.961 -22.234 -8.43 1 94.75 126 LYS B CA 1
ATOM 2119 C C . LYS B 1 126 ? 12.234 -20.984 -8.922 1 94.75 126 LYS B C 1
ATOM 2121 O O . LYS B 1 126 ? 12.875 -20.031 -9.383 1 94.75 126 LYS B O 1
ATOM 2126 N N . LYS B 1 127 ? 10.938 -20.969 -8.789 1 96.62 127 LYS B N 1
ATOM 2127 C CA . LYS B 1 127 ? 10.133 -19.844 -9.289 1 96.62 127 LYS B CA 1
ATOM 2128 C C . LYS B 1 127 ? 10.047 -18.719 -8.258 1 96.62 127 LYS B C 1
ATOM 2130 O O . LYS B 1 127 ? 10.102 -17.547 -8.609 1 96.62 127 LYS B O 1
ATOM 2135 N N . LEU B 1 128 ? 9.93 -19.094 -6.973 1 97.81 128 LEU B N 1
ATOM 2136 C CA . LEU B 1 128 ? 9.547 -18.109 -5.973 1 97.81 128 LEU B CA 1
ATOM 2137 C C . LEU B 1 128 ? 10.766 -17.625 -5.188 1 97.81 128 LEU B C 1
ATOM 2139 O O . LEU B 1 128 ? 10.695 -16.609 -4.496 1 97.81 128 LEU B O 1
ATOM 2143 N N . SER B 1 129 ? 11.914 -18.172 -5.355 1 96.12 129 SER B N 1
ATOM 2144 C CA . SER B 1 129 ? 13.094 -17.875 -4.555 1 96.12 129 SER B CA 1
ATOM 2145 C C . SER B 1 129 ? 13.555 -16.438 -4.781 1 96.12 129 SER B C 1
ATOM 2147 O O . SER B 1 129 ? 14.117 -15.805 -3.885 1 96.12 129 SER B O 1
ATOM 2149 N N . PRO B 1 130 ? 13.336 -15.898 -5.965 1 96.88 130 PRO B N 1
ATOM 2150 C CA . PRO B 1 130 ? 13.734 -14.5 -6.156 1 96.88 130 PRO B CA 1
ATOM 2151 C C . PRO B 1 130 ? 12.961 -13.539 -5.262 1 96.88 130 PRO B C 1
ATOM 2153 O O . PRO B 1 130 ? 13.359 -12.383 -5.098 1 96.88 130 PRO B O 1
ATOM 2156 N N . LEU B 1 131 ? 11.914 -13.969 -4.645 1 97.31 131 LEU B N 1
ATOM 2157 C CA . LEU B 1 131 ? 11.078 -13.109 -3.811 1 97.31 131 LEU B CA 1
ATOM 2158 C C . LEU B 1 131 ? 11.625 -13.047 -2.387 1 97.31 131 LEU B C 1
ATOM 2160 O O . LEU B 1 131 ? 11.07 -12.336 -1.538 1 97.31 131 LEU B O 1
ATOM 2164 N N . LYS B 1 132 ? 12.727 -13.766 -2.232 1 95.69 132 LYS B N 1
ATOM 2165 C CA . LYS B 1 132 ? 13.352 -13.711 -0.916 1 95.69 132 LYS B CA 1
ATOM 2166 C C . LYS B 1 132 ? 14.141 -12.414 -0.738 1 95.69 132 LYS B C 1
ATOM 2168 O O . LYS B 1 132 ? 15.367 -12.445 -0.6 1 95.69 132 LYS B O 1
ATOM 2173 N N . ILE B 1 133 ? 13.5 -11.281 -0.787 1 93.81 133 ILE B N 1
ATOM 2174 C CA . ILE B 1 133 ? 14.016 -9.938 -0.567 1 93.81 133 ILE B CA 1
ATOM 2175 C C . ILE B 1 133 ? 13.141 -9.211 0.45 1 93.81 133 ILE B C 1
ATOM 2177 O O . ILE B 1 133 ? 12.125 -9.742 0.896 1 93.81 133 ILE B O 1
ATOM 2181 N N . GLU B 1 134 ? 13.539 -8.07 0.765 1 91.69 134 GLU B N 1
ATOM 2182 C CA . GLU B 1 134 ? 12.844 -7.371 1.845 1 91.69 134 GLU B CA 1
ATOM 2183 C C . GLU B 1 134 ? 11.57 -6.703 1.34 1 91.69 134 GLU B C 1
ATOM 2185 O O . GLU B 1 134 ? 10.523 -6.789 1.981 1 91.69 134 GLU B O 1
ATOM 2190 N N . TYR B 1 135 ? 11.672 -5.918 0.223 1 91.69 135 TYR B N 1
ATOM 2191 C CA . TYR B 1 135 ? 10.547 -5.172 -0.332 1 91.69 135 TYR B CA 1
ATOM 2192 C C . TYR B 1 135 ? 10.336 -5.52 -1.801 1 91.69 135 TYR B C 1
ATOM 2194 O O . TYR B 1 135 ? 11.289 -5.832 -2.516 1 91.69 135 TYR B O 1
ATOM 2202 N N . VAL B 1 136 ? 9.062 -5.367 -2.16 1 94.94 136 VAL B N 1
ATOM 2203 C CA . VAL B 1 136 ? 8.75 -5.727 -3.539 1 94.94 136 VAL B CA 1
ATOM 2204 C C . VAL B 1 136 ? 7.547 -4.914 -4.023 1 94.94 136 VAL B C 1
ATOM 2206 O O . VAL B 1 136 ? 6.711 -4.492 -3.223 1 94.94 136 VAL B O 1
ATOM 2209 N N . TYR B 1 137 ? 7.52 -4.691 -5.367 1 94.5 137 TYR B N 1
ATOM 2210 C CA . TYR B 1 137 ? 6.324 -4.199 -6.043 1 94.5 137 TYR B CA 1
ATOM 2211 C C . TYR B 1 137 ? 5.477 -5.355 -6.559 1 94.5 137 TYR B C 1
ATOM 2213 O O . TYR B 1 137 ? 6.008 -6.344 -7.07 1 94.5 137 TYR B O 1
ATOM 2221 N N . MET B 1 138 ? 4.219 -5.23 -6.367 1 96.88 138 MET B N 1
ATOM 2222 C CA . MET B 1 138 ? 3.256 -6.09 -7.047 1 96.88 138 MET B CA 1
ATOM 2223 C C . MET B 1 138 ? 2.465 -5.305 -8.086 1 96.88 138 MET B C 1
ATOM 2225 O O . MET B 1 138 ? 1.911 -4.246 -7.785 1 96.88 138 MET B O 1
ATOM 2229 N N . LEU B 1 139 ? 2.465 -5.762 -9.359 1 96 139 LEU B N 1
ATOM 2230 C CA . LEU B 1 139 ? 1.697 -5.16 -10.445 1 96 139 LEU B CA 1
ATOM 2231 C C . LEU B 1 139 ? 0.694 -6.152 -11.016 1 96 139 LEU B C 1
ATOM 2233 O O . LEU B 1 139 ? 1.038 -7.305 -11.281 1 96 139 LEU B O 1
ATOM 2237 N N . LEU B 1 140 ? -0.58 -5.75 -11.156 1 97.44 140 LEU B N 1
ATOM 2238 C CA . LEU B 1 140 ? -1.633 -6.609 -11.688 1 97.44 140 LEU B CA 1
ATOM 2239 C C . LEU B 1 140 ? -2.271 -5.98 -12.922 1 97.44 140 LEU B C 1
ATOM 2241 O O . LEU B 1 140 ? -2.385 -4.758 -13.016 1 97.44 140 LEU B O 1
ATOM 2245 N N . LYS B 1 141 ? -2.672 -6.801 -13.82 1 96.31 141 LYS B N 1
ATOM 2246 C CA . LYS B 1 141 ? -3.496 -6.359 -14.938 1 96.31 141 LYS B CA 1
ATOM 2247 C C . LYS B 1 141 ? -4.363 -7.5 -15.469 1 96.31 141 LYS B C 1
ATOM 2249 O O . LYS B 1 141 ? -4.004 -8.672 -15.336 1 96.31 141 LYS B O 1
ATOM 2254 N N . LYS B 1 142 ? -5.465 -7.105 -16.047 1 93.31 142 LYS B N 1
ATOM 2255 C CA . LYS B 1 142 ? -6.355 -8.078 -16.672 1 93.31 142 LYS B CA 1
ATOM 2256 C C . LYS B 1 142 ? -5.965 -8.328 -18.125 1 93.31 142 LYS B C 1
ATOM 2258 O O . LYS B 1 142 ? -5.414 -7.441 -18.781 1 93.31 142 LYS B O 1
#

Foldseek 3Di:
DPFQWQAKFKWWFADWDDPPDPQKIWTWTATPVRFKIKTWIDRCVQDPDDHGDMKMKTKGPFFQPVNDDPDPDPPDPPPPDDTNQVVFRDKFKWFFDDKADDPVDQKIWTWIDGPNIIMIMIGGCVRCVSVPDTMIMMGMHD/DPFQWQAKFKWWFADWDDPPDPQKIWTWTATPVRFKIKTWIDRCVQDPDDHGDMKMKTKGPFFQPVNDDPDPDPPPPPPPDDTNQVVFRDKFKWFFDDKADDPVDQKIWTWIDRPNIIMIMIGGCVRCVSVPDTMIMMGMHD

Secondary structure (DSSP, 8-state):
---SEEEEEEEEEEEEEEEEETTEEEEEEEETTS--EEEEEEETTTS---TT-EEEEEEES-S-TT--------S--------GGGG-SEEEEEEEEEEE--TT-SEEEEEEEETTEEEEEEEEHHHHGGG-SSEEEEEEE-/---SEEEEEEEEEEEEEEEEETTEEEEEEEETTS--EEEEEEETTTS---TT-EEEEEEES-S-TT--------S--------GGGG-SEEEEEEEEEEE--TT-SEEEEEEEETTEEEEEEEEHHHHGGG-SSEEEEEEE-

InterPro domains:
  IPR005570 DNA-directed RNA polymerases I, II, and III subunit RPABC3 [PF03870] (8-142)
  IPR005570 DNA-directed RNA polymerases I, II, and III subunit RPABC3 [PIRSF000779] (1-142)
  IPR005570 DNA-directed RNA polymerases I, II, and III subunit RPABC3 [PTHR10917] (1-142)
  IPR005570 DNA-directed RNA polymerases I, II, and III subunit RPABC3 [SM00658] (3-142)
  IPR012340 Nucleic acid-binding, OB-fold [G3DSA:2.40.50.140] (2-142)
  IPR012340 Nucleic acid-binding, OB-fold [SSF50249] (3-142)

Radius of gyration: 19.27 Å; Cα contacts (8 Å, |Δi|>4): 683; chains: 2; bounding box: 46×57×48 Å

Sequence (284 aa):
MADAQLYEETFQVTTLIDQTYDRVHRLLGTSHDSTTSITLDINSELYPIGNGESFNMLMASTLNLDGTKDEAQGWRPKNDAPSLADMWDYVCYGKVYKVEDPEDGDRIKVYVSFGGLLLCLDGPYKKLSPLKIEYVYMLLKKMADAQLYEETFQVTTLIDQTYDRVHRLLGTSHDSTTSITLDINSELYPIGNGESFNMLMASTLNLDGTKDEAQGWRPKNDAPSLADMWDYVCYGKVYKVEDPEDGDRIKVYVSFGGLLLCLDGPYKKLSPLKIEYVYMLLKK